Protein AF-C8PC60-F1 (afdb_monomer_lite)

InterPro domains:
  IPR044929 DNA/RNA non-specific endonuclease superfamily [G3DSA:3.40.570.10] (57-243)

Foldseek 3Di:
DVVQWDAFPDVPGRDIDGAAAADQVPCQVVVQQCCCVVQVDHDPDDFDDAQQWGFDPPARDDDPDPDQKDWDWDWDDDPPFIKTKTKMKHKFAQAADCVLCCPAQWPDDDPPDTDGRFDFDDDGADPFKAFAFRQAPLSLNRHHHPVSDDPSSCRCNDSGTPNGTDIATCLQRDDDPRGDHPVNLVVVVSVCNVVVVFRIKTWIKMFIDTPNHTQFIWIFIATVVGPSRTGTITRGRHDPPPD

pLDDT: mean 87.82, std 12.16, range [29.84, 98.56]

Structure (mmCIF, N/CA/C/O backbone):
data_AF-C8PC60-F1
#
_entry.id   AF-C8PC60-F1
#
loop_
_atom_site.group_PDB
_atom_site.id
_atom_site.type_symbol
_atom_site.label_atom_id
_atom_site.label_alt_id
_atom_site.label_comp_id
_atom_site.label_asym_id
_atom_site.label_entity_id
_atom_site.label_seq_id
_atom_site.pdbx_PDB_ins_code
_atom_site.Cartn_x
_atom_site.Cartn_y
_atom_site.Cartn_z
_atom_site.occupancy
_atom_site.B_iso_or_equiv
_atom_site.auth_seq_id
_atom_site.auth_comp_id
_atom_site.auth_asym_id
_atom_site.auth_atom_id
_atom_site.pdbx_PDB_model_num
ATOM 1 N N . MET A 1 1 ? 10.370 2.365 -22.766 1.00 50.91 1 MET A N 1
ATOM 2 C CA . MET A 1 1 ? 9.270 3.310 -23.057 1.00 50.91 1 MET A CA 1
ATOM 3 C C . MET A 1 1 ? 8.198 2.730 -23.972 1.00 50.91 1 MET A C 1
ATOM 5 O O . MET A 1 1 ? 7.084 2.596 -23.497 1.00 50.91 1 MET A O 1
ATOM 9 N N . GLU A 1 2 ? 8.449 2.362 -25.239 1.00 49.56 2 GLU A N 1
ATOM 10 C CA . GLU A 1 2 ? 7.357 1.819 -26.090 1.00 49.56 2 GLU A CA 1
ATOM 11 C C . GLU A 1 2 ? 6.858 0.433 -25.625 1.00 49.56 2 GLU A C 1
ATOM 13 O O . GLU A 1 2 ? 5.673 0.129 -25.727 1.00 49.56 2 GLU A O 1
ATOM 18 N N . LYS A 1 3 ? 7.740 -0.365 -25.002 1.00 58.97 3 LYS A N 1
ATOM 19 C CA . LYS A 1 3 ? 7.424 -1.681 -24.414 1.00 58.97 3 LYS A CA 1
ATOM 20 C C . LYS A 1 3 ? 6.564 -1.622 -23.143 1.00 58.97 3 LYS A C 1
ATOM 22 O O . LYS A 1 3 ? 5.962 -2.625 -22.776 1.00 58.97 3 LYS A O 1
ATOM 27 N N . ASP A 1 4 ? 6.446 -0.450 -22.520 1.00 68.50 4 ASP A N 1
ATOM 28 C CA . ASP A 1 4 ? 5.810 -0.291 -21.208 1.00 68.50 4 ASP A CA 1
ATOM 29 C C . ASP A 1 4 ? 4.377 0.231 -21.320 1.00 68.50 4 ASP A C 1
ATOM 31 O O . ASP A 1 4 ? 3.815 0.696 -20.339 1.00 68.50 4 ASP A O 1
ATOM 35 N N . LYS A 1 5 ? 3.755 0.199 -22.504 1.00 80.06 5 LYS A N 1
ATOM 36 C CA . LYS A 1 5 ? 2.372 0.660 -22.686 1.00 80.06 5 LYS A CA 1
ATOM 37 C C . LYS A 1 5 ? 1.375 -0.497 -22.630 1.00 80.06 5 LYS A C 1
ATOM 39 O O . LYS A 1 5 ? 1.575 -1.549 -23.233 1.00 80.06 5 LYS A O 1
ATOM 44 N N . ALA A 1 6 ? 0.261 -0.299 -21.929 1.00 78.56 6 ALA A N 1
ATOM 45 C CA . ALA A 1 6 ? -0.901 -1.187 -21.918 1.00 78.56 6 ALA A CA 1
ATOM 46 C C . ALA A 1 6 ? -2.146 -0.479 -22.441 1.00 78.56 6 ALA A C 1
ATOM 48 O O . ALA A 1 6 ? -2.339 0.713 -22.210 1.00 78.56 6 ALA A O 1
ATOM 49 N N . LYS A 1 7 ? -3.046 -1.252 -23.057 1.00 80.75 7 LYS A N 1
ATOM 50 C CA . LYS A 1 7 ? -4.399 -0.806 -23.404 1.00 80.75 7 LYS A CA 1
ATOM 51 C C . LYS A 1 7 ? -5.374 -1.216 -22.308 1.00 80.75 7 LYS A C 1
ATOM 53 O O . LYS A 1 7 ? -5.382 -2.366 -21.874 1.00 80.75 7 LYS A O 1
ATOM 58 N N . CYS A 1 8 ? -6.191 -0.272 -21.850 1.00 80.62 8 CYS A N 1
ATOM 59 C CA . CYS A 1 8 ? -7.197 -0.534 -20.825 1.00 80.62 8 CYS A CA 1
ATOM 60 C C . CYS A 1 8 ? -8.259 -1.531 -21.322 1.00 80.62 8 CYS A C 1
ATOM 62 O O . CYS A 1 8 ? -8.796 -1.371 -22.414 1.00 80.62 8 CYS A O 1
ATOM 64 N N . VAL A 1 9 ? -8.632 -2.515 -20.495 1.00 82.00 9 VAL A N 1
ATOM 65 C CA . VAL A 1 9 ? -9.700 -3.485 -20.836 1.00 82.00 9 VAL A CA 1
ATOM 66 C C . VAL A 1 9 ? -11.117 -2.973 -20.540 1.00 82.00 9 VAL A C 1
ATOM 68 O O . VAL A 1 9 ? -12.096 -3.695 -20.718 1.00 82.00 9 VAL A O 1
ATOM 71 N N . ALA A 1 10 ? -11.267 -1.746 -20.033 1.00 78.38 10 ALA A N 1
ATOM 72 C CA . ALA A 1 10 ? -12.583 -1.186 -19.748 1.00 78.38 10 ALA A CA 1
ATOM 73 C 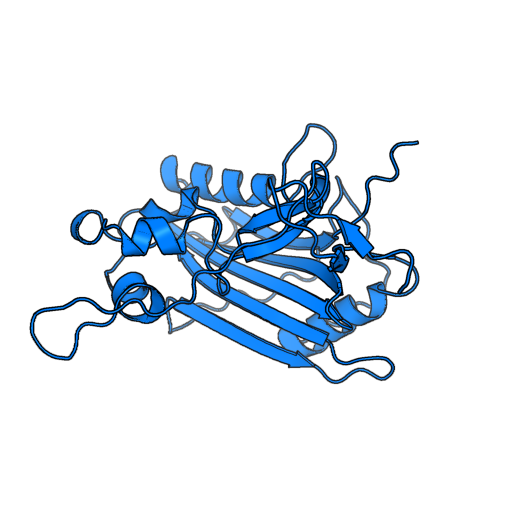C . ALA A 1 10 ? -13.344 -0.866 -21.044 1.00 78.38 10 ALA A C 1
ATOM 75 O O . ALA A 1 10 ? -12.795 -0.266 -21.969 1.00 78.38 10 ALA A O 1
ATOM 76 N N . LYS A 1 11 ? -14.638 -1.216 -21.080 1.00 71.38 11 LYS A N 1
ATOM 77 C CA . LYS A 1 11 ? -15.531 -0.935 -22.212 1.00 71.38 11 LYS A CA 1
ATOM 78 C C . LYS A 1 11 ? -15.455 0.557 -22.574 1.00 71.38 11 LYS A C 1
ATOM 80 O O . LYS A 1 11 ? -15.658 1.406 -21.711 1.00 71.38 11 LYS A O 1
ATOM 85 N N . ASN A 1 12 ? -15.153 0.854 -23.838 1.00 73.62 12 ASN A N 1
ATOM 86 C CA . ASN A 1 12 ? -14.998 2.201 -24.410 1.00 73.62 12 ASN A CA 1
ATOM 87 C C . ASN A 1 12 ? -13.778 3.024 -23.936 1.00 73.62 12 ASN A C 1
ATOM 89 O O . ASN A 1 12 ? -13.675 4.197 -24.290 1.00 73.62 12 ASN A O 1
ATOM 93 N N . CYS A 1 13 ? -12.826 2.447 -23.195 1.00 76.19 13 CYS A N 1
ATOM 94 C CA . CYS A 1 13 ? -11.578 3.131 -22.848 1.00 76.19 13 CYS A CA 1
ATOM 95 C C . CYS A 1 13 ? -10.498 2.834 -23.899 1.00 76.19 13 CYS A C 1
ATOM 97 O O . CYS A 1 13 ? -10.008 1.714 -23.987 1.00 76.19 13 CYS A O 1
ATOM 99 N N . LYS A 1 14 ? -10.120 3.842 -24.695 1.00 74.56 14 LYS A N 1
ATOM 100 C CA . LYS A 1 14 ? -9.062 3.728 -25.720 1.00 74.56 14 LYS A CA 1
ATOM 101 C C . LYS A 1 14 ? -7.690 4.223 -25.239 1.00 74.56 14 LYS A C 1
ATOM 103 O O . LYS A 1 14 ? -6.760 4.301 -26.032 1.00 74.56 14 LYS A O 1
ATOM 108 N N . THR A 1 15 ? -7.580 4.587 -23.964 1.00 79.62 15 THR A N 1
ATOM 109 C CA . THR A 1 15 ? -6.372 5.181 -23.387 1.00 79.62 15 THR A CA 1
ATOM 110 C C . THR A 1 15 ? -5.285 4.127 -23.192 1.00 79.62 15 THR A C 1
ATOM 112 O O . THR A 1 15 ? -5.534 3.059 -22.621 1.00 79.62 15 THR A O 1
ATOM 115 N N . GLU A 1 16 ? -4.078 4.456 -23.646 1.00 80.62 16 GLU A N 1
ATOM 116 C CA . GLU A 1 16 ? -2.858 3.741 -23.285 1.00 80.62 16 GLU A CA 1
ATOM 117 C C . GLU A 1 16 ? -2.309 4.285 -21.969 1.00 80.62 16 GLU A C 1
ATOM 119 O O . GLU A 1 16 ? -2.380 5.485 -21.707 1.00 80.62 16 GLU A O 1
ATOM 124 N N . PHE A 1 17 ? -1.762 3.407 -21.138 1.00 82.62 17 PHE A N 1
ATOM 125 C CA . PHE A 1 17 ? -1.150 3.785 -19.870 1.00 82.62 17 PHE A CA 1
ATOM 126 C C . PHE A 1 17 ? 0.177 3.063 -19.673 1.00 82.62 17 PHE A C 1
ATOM 128 O O . PHE A 1 17 ? 0.393 1.989 -20.240 1.00 82.62 17 PHE A O 1
ATOM 135 N N . ILE A 1 18 ? 1.056 3.658 -18.868 1.00 85.94 18 ILE A N 1
ATOM 136 C CA . ILE A 1 18 ? 2.346 3.062 -18.529 1.00 85.94 18 ILE A CA 1
ATOM 137 C C . ILE A 1 18 ? 2.106 1.914 -17.546 1.00 85.94 18 ILE A C 1
ATOM 139 O O . ILE A 1 18 ? 1.484 2.082 -16.494 1.00 85.94 18 ILE A O 1
ATOM 143 N N . LYS A 1 19 ? 2.560 0.725 -17.927 1.00 89.75 19 LYS A N 1
ATOM 144 C CA . LYS A 1 19 ? 2.506 -0.487 -17.127 1.00 89.75 19 LYS A CA 1
ATOM 145 C C . LYS A 1 19 ? 3.456 -0.359 -15.935 1.00 89.75 19 LYS A C 1
ATOM 147 O O . LYS A 1 19 ? 4.545 0.194 -16.086 1.00 89.75 19 LYS A O 1
ATOM 152 N N . PRO A 1 20 ? 3.076 -0.887 -14.764 1.00 92.50 20 PRO A N 1
ATOM 153 C CA . PRO A 1 20 ? 4.036 -1.109 -13.698 1.00 92.50 20 PRO A CA 1
ATOM 154 C C . PRO A 1 20 ? 5.039 -2.177 -14.157 1.00 92.50 20 PRO A C 1
ATOM 156 O O . PRO A 1 20 ? 4.632 -3.181 -14.744 1.00 92.50 20 PRO A O 1
ATOM 159 N N . SER A 1 21 ? 6.326 -1.963 -13.907 1.00 92.81 21 SER A N 1
ATOM 160 C CA . SER A 1 21 ? 7.360 -2.960 -14.184 1.00 92.81 21 SER A CA 1
ATOM 161 C C . SER A 1 21 ? 8.584 -2.739 -13.295 1.00 92.81 21 SER A C 1
ATOM 163 O O . SER A 1 21 ? 8.899 -1.603 -12.937 1.00 92.81 21 SER A O 1
ATOM 165 N N . TYR A 1 22 ? 9.289 -3.821 -12.975 1.00 91.81 22 TYR A N 1
ATOM 166 C CA . TYR A 1 22 ? 10.550 -3.822 -12.241 1.00 91.81 22 TYR A CA 1
ATOM 167 C C . TYR A 1 22 ? 11.607 -4.619 -13.006 1.00 91.81 22 TYR A C 1
ATOM 169 O O . TYR A 1 22 ? 11.366 -5.753 -13.425 1.00 91.81 22 TYR A O 1
ATOM 177 N N . HIS A 1 23 ? 12.788 -4.031 -13.176 1.00 88.00 23 HIS A N 1
ATOM 178 C CA . HIS A 1 23 ? 13.910 -4.625 -13.889 1.00 88.00 23 HIS A CA 1
ATOM 179 C C . HIS A 1 23 ? 15.151 -4.671 -12.986 1.00 88.00 23 HIS A C 1
ATOM 181 O O . HIS A 1 23 ? 15.878 -3.684 -12.891 1.00 88.00 23 HIS A O 1
ATOM 187 N N . ASN A 1 24 ? 15.438 -5.833 -12.377 1.00 78.50 24 ASN A N 1
ATOM 188 C CA . ASN A 1 24 ? 16.498 -6.023 -11.364 1.00 78.50 24 ASN A CA 1
ATOM 189 C C . ASN A 1 24 ? 17.848 -5.367 -11.693 1.00 78.50 24 ASN A C 1
ATOM 191 O O . ASN A 1 24 ? 18.514 -4.872 -10.796 1.00 78.50 24 ASN A O 1
ATOM 195 N N . LYS A 1 25 ? 18.284 -5.374 -12.960 1.00 75.50 25 LYS A N 1
ATOM 196 C CA . LYS A 1 25 ? 19.597 -4.821 -13.340 1.00 75.50 25 LYS A CA 1
ATOM 197 C C . LYS A 1 25 ? 19.679 -3.298 -13.228 1.00 75.50 25 LYS A C 1
ATOM 199 O O . LYS A 1 25 ? 20.759 -2.790 -12.964 1.00 75.50 25 LYS A O 1
ATOM 204 N N . ASN A 1 26 ? 18.563 -2.601 -13.436 1.00 80.50 26 ASN A N 1
ATOM 205 C CA . ASN A 1 26 ? 18.543 -1.143 -13.558 1.00 80.50 26 ASN A CA 1
ATOM 206 C C . ASN A 1 26 ? 17.802 -0.501 -12.383 1.00 80.50 26 ASN A C 1
ATOM 208 O O . ASN A 1 26 ? 18.224 0.521 -11.859 1.00 80.50 26 ASN A O 1
ATOM 212 N N . ASP A 1 27 ? 16.712 -1.122 -11.930 1.00 90.88 27 ASP A N 1
ATOM 213 C CA . ASP A 1 27 ? 15.819 -0.495 -10.958 1.00 90.88 27 ASP A CA 1
ATOM 214 C C . ASP A 1 27 ? 16.258 -0.696 -9.502 1.00 90.88 27 ASP A C 1
ATOM 216 O O . ASP A 1 27 ? 15.730 -0.062 -8.590 1.00 90.88 27 ASP A O 1
ATOM 220 N N . TYR A 1 28 ? 17.221 -1.587 -9.268 1.00 89.38 28 TYR A N 1
ATOM 221 C CA . TYR A 1 28 ? 17.691 -1.937 -7.933 1.00 89.38 28 TYR A CA 1
ATOM 222 C C . TYR A 1 28 ? 18.335 -0.757 -7.192 1.00 89.38 28 TYR A C 1
ATOM 224 O O . TYR A 1 28 ? 18.112 -0.585 -5.993 1.00 89.38 28 TYR A O 1
ATOM 232 N N . GLU A 1 29 ? 19.049 0.114 -7.905 1.00 91.12 29 GLU A N 1
ATOM 233 C CA . GLU A 1 29 ? 19.694 1.288 -7.308 1.00 91.12 29 GLU A CA 1
ATOM 234 C C . GLU A 1 29 ? 18.679 2.331 -6.814 1.00 91.12 29 GLU A C 1
ATOM 236 O O . GLU A 1 29 ? 18.901 2.954 -5.775 1.00 91.12 29 GLU A O 1
ATOM 241 N N . TYR A 1 30 ? 17.508 2.452 -7.453 1.00 94.25 30 TYR A N 1
ATOM 242 C CA . TYR A 1 30 ? 16.431 3.303 -6.933 1.00 94.25 30 TYR A CA 1
ATOM 243 C C . TYR A 1 30 ? 15.907 2.804 -5.583 1.00 94.25 30 TYR A C 1
ATOM 245 O O . TYR A 1 30 ? 15.584 3.610 -4.711 1.00 94.25 30 TYR A O 1
ATOM 253 N N . ILE A 1 31 ? 15.852 1.483 -5.381 1.00 93.44 31 ILE A N 1
ATOM 254 C CA . ILE A 1 31 ? 15.425 0.898 -4.104 1.00 93.44 31 ILE A CA 1
ATOM 255 C C . ILE A 1 31 ? 16.449 1.203 -3.015 1.00 93.44 31 ILE A C 1
ATOM 257 O O . ILE A 1 31 ? 16.074 1.707 -1.958 1.00 93.44 31 ILE A O 1
ATOM 261 N N . LYS A 1 32 ? 17.742 0.980 -3.282 1.00 92.38 32 LYS A N 1
ATOM 262 C CA . LYS A 1 32 ? 18.811 1.337 -2.337 1.00 92.38 32 LYS A CA 1
ATOM 263 C C . LYS A 1 32 ? 18.771 2.811 -1.965 1.00 92.38 32 LYS A C 1
ATOM 265 O O . LYS A 1 32 ? 18.833 3.154 -0.789 1.00 92.38 32 LYS A O 1
ATOM 270 N N . GLN A 1 33 ? 18.633 3.676 -2.965 1.00 93.94 33 GLN A N 1
ATOM 271 C CA . GLN A 1 33 ? 18.595 5.111 -2.750 1.00 93.94 33 GLN A CA 1
ATOM 272 C C . GLN A 1 33 ? 17.379 5.528 -1.920 1.00 93.94 33 GLN A C 1
ATOM 274 O O . GLN A 1 33 ? 17.511 6.336 -1.001 1.00 93.94 33 GLN A O 1
ATOM 279 N N . PHE A 1 34 ? 16.203 4.962 -2.205 1.00 95.25 34 PHE A N 1
ATOM 280 C CA . PHE A 1 34 ? 15.014 5.190 -1.392 1.00 95.25 34 PHE A CA 1
ATOM 281 C C . PHE A 1 34 ? 15.247 4.772 0.062 1.00 95.25 34 PHE A C 1
ATOM 283 O O . PHE A 1 34 ? 14.961 5.555 0.965 1.00 95.25 34 PHE A O 1
ATOM 290 N N . LEU A 1 35 ? 15.797 3.579 0.296 1.00 94.38 35 LEU A N 1
ATOM 291 C CA . LEU A 1 35 ? 16.023 3.057 1.644 1.00 94.38 35 LEU A CA 1
ATOM 292 C C . LEU A 1 35 ? 17.060 3.874 2.424 1.00 94.38 35 LEU A C 1
ATOM 294 O O . LEU A 1 35 ? 16.829 4.200 3.589 1.00 94.38 35 LEU A O 1
ATOM 298 N N . SER A 1 36 ? 18.135 4.299 1.762 1.00 93.00 36 SER A N 1
ATOM 299 C CA . SER A 1 36 ? 19.146 5.186 2.340 1.00 93.00 36 SER A CA 1
ATOM 300 C C . SER A 1 36 ? 18.545 6.537 2.733 1.00 93.00 36 SER A C 1
ATOM 302 O O . SER A 1 36 ? 18.648 6.953 3.882 1.00 93.00 36 SER A O 1
ATOM 304 N N . VAL A 1 37 ? 17.820 7.195 1.826 1.00 93.62 37 VAL A N 1
ATOM 305 C CA . VAL A 1 37 ? 17.247 8.525 2.091 1.00 93.62 37 VAL A CA 1
ATOM 306 C C . VAL A 1 37 ? 16.107 8.472 3.111 1.00 93.62 37 VAL A C 1
ATOM 308 O O . VAL A 1 37 ? 15.988 9.359 3.955 1.00 93.62 37 VAL A O 1
ATOM 311 N N . LYS A 1 38 ? 15.232 7.462 3.033 1.00 92.62 38 LYS A N 1
ATOM 312 C CA . LYS A 1 38 ? 14.005 7.398 3.841 1.00 92.62 38 LYS A CA 1
ATOM 313 C C . LYS A 1 38 ? 14.220 6.791 5.226 1.00 92.62 38 LYS A C 1
ATOM 315 O O . LYS A 1 38 ? 13.496 7.178 6.151 1.00 92.62 38 LYS A O 1
ATOM 320 N N . PHE A 1 39 ? 15.142 5.837 5.342 1.00 91.31 39 PHE A N 1
ATOM 321 C CA . PHE A 1 39 ? 15.369 5.046 6.553 1.00 91.31 39 PHE A CA 1
ATOM 322 C C . PHE A 1 39 ? 16.821 5.078 7.045 1.00 91.31 39 PHE A C 1
ATOM 324 O O . PHE A 1 39 ? 17.098 4.513 8.097 1.00 91.31 39 PHE A O 1
ATOM 331 N N . GLY A 1 40 ? 17.748 5.720 6.327 1.00 91.56 40 GLY A N 1
ATOM 332 C CA . GLY A 1 40 ? 19.169 5.707 6.690 1.00 91.56 40 GLY A CA 1
ATOM 333 C C . GLY A 1 40 ? 19.836 4.345 6.481 1.00 91.56 40 GLY A C 1
ATOM 334 O O . GLY A 1 40 ? 20.847 4.065 7.114 1.00 91.56 40 GLY A O 1
ATOM 335 N N . ILE A 1 41 ? 19.258 3.480 5.639 1.00 90.00 41 ILE A N 1
ATOM 336 C CA . ILE A 1 41 ? 19.732 2.107 5.434 1.00 90.00 41 ILE A CA 1
ATOM 337 C C . ILE A 1 41 ? 20.592 2.023 4.178 1.00 90.00 41 ILE A C 1
ATOM 339 O O . ILE A 1 41 ? 20.121 2.254 3.064 1.00 90.00 41 ILE A O 1
ATOM 343 N N . GLU A 1 42 ? 21.848 1.627 4.357 1.00 88.69 42 GLU A N 1
ATOM 344 C CA . GLU A 1 42 ? 22.778 1.357 3.264 1.00 88.69 42 GLU A CA 1
ATOM 345 C C . GLU A 1 42 ? 22.823 -0.142 2.959 1.00 88.69 42 GLU A C 1
ATOM 347 O O . GLU A 1 42 ? 23.256 -0.954 3.778 1.00 88.69 42 GLU A O 1
ATOM 352 N N . ILE A 1 43 ? 22.383 -0.524 1.758 1.00 84.56 43 ILE A N 1
ATOM 353 C CA . ILE A 1 43 ? 22.440 -1.919 1.318 1.00 84.56 43 ILE A CA 1
ATOM 354 C C . ILE A 1 43 ? 23.705 -2.142 0.489 1.00 84.56 43 ILE A C 1
ATOM 356 O O . ILE A 1 43 ? 23.762 -1.815 -0.698 1.00 84.56 43 ILE A O 1
ATOM 360 N N . ASN A 1 44 ? 24.694 -2.776 1.115 1.00 75.75 44 ASN A N 1
ATOM 361 C CA . ASN A 1 44 ? 25.983 -3.081 0.486 1.00 75.75 44 ASN A CA 1
ATOM 362 C C . ASN A 1 44 ? 25.952 -4.338 -0.399 1.00 75.75 44 ASN A C 1
ATOM 364 O O . ASN A 1 44 ? 26.758 -4.474 -1.315 1.00 75.75 44 ASN A O 1
ATOM 368 N N . ASN A 1 45 ? 25.004 -5.247 -0.155 1.00 76.88 45 ASN A N 1
ATOM 369 C CA . ASN A 1 45 ? 24.839 -6.490 -0.910 1.00 76.88 45 ASN A CA 1
ATOM 370 C C . ASN A 1 45 ? 23.578 -6.459 -1.785 1.00 76.88 45 ASN A C 1
ATOM 372 O O . ASN A 1 45 ? 22.731 -5.579 -1.668 1.00 76.88 45 ASN A O 1
ATOM 376 N N . ASN A 1 46 ? 23.422 -7.434 -2.680 1.00 77.81 46 ASN A N 1
ATOM 377 C CA . ASN A 1 46 ? 22.168 -7.585 -3.417 1.00 77.81 46 ASN A CA 1
ATOM 378 C C . ASN A 1 46 ? 21.085 -8.185 -2.506 1.00 77.81 46 ASN A C 1
ATOM 380 O O . ASN A 1 46 ? 21.321 -9.219 -1.876 1.00 77.81 46 ASN A O 1
ATOM 384 N N . LEU A 1 47 ? 19.902 -7.561 -2.460 1.00 83.75 47 LEU A N 1
ATOM 385 C CA . LEU A 1 47 ? 18.722 -8.117 -1.805 1.00 83.75 47 LEU A CA 1
ATOM 386 C C . LEU A 1 47 ? 18.402 -9.470 -2.445 1.00 83.75 47 LEU A C 1
ATOM 388 O O . LEU A 1 47 ? 18.377 -9.611 -3.671 1.00 83.75 47 LEU A O 1
ATOM 392 N N . LYS A 1 48 ? 18.152 -10.479 -1.611 1.00 88.75 48 LYS A N 1
ATOM 393 C CA . LYS A 1 48 ? 17.799 -11.822 -2.078 1.00 88.75 48 LYS A CA 1
ATOM 394 C C . LYS A 1 48 ? 16.288 -11.930 -2.194 1.00 88.75 48 LYS A C 1
ATOM 396 O O . LYS A 1 48 ? 15.588 -11.739 -1.206 1.00 88.75 48 LYS A O 1
ATOM 401 N N . GLN A 1 49 ? 15.798 -12.250 -3.389 1.00 90.56 49 GLN A N 1
ATOM 402 C CA . GLN A 1 49 ? 14.371 -12.466 -3.596 1.00 90.56 49 GLN A CA 1
ATOM 403 C C . GLN A 1 49 ? 13.933 -13.774 -2.930 1.00 90.56 49 GLN A C 1
ATOM 405 O O . GLN A 1 49 ? 14.619 -14.791 -3.040 1.00 90.56 49 GLN A O 1
ATOM 410 N N . GLN A 1 50 ? 12.780 -13.748 -2.273 1.00 92.06 50 GLN A N 1
ATOM 411 C CA . GLN A 1 50 ? 12.117 -14.897 -1.669 1.00 92.06 50 GLN A CA 1
ATOM 412 C C . GLN A 1 50 ? 10.626 -14.793 -1.971 1.00 92.06 50 GLN A C 1
ATOM 414 O O . GLN A 1 50 ? 10.039 -13.736 -1.772 1.00 92.06 50 GLN A O 1
ATOM 419 N N . PHE A 1 51 ? 10.028 -15.863 -2.501 1.00 92.00 51 PHE A N 1
ATOM 420 C CA . PHE A 1 51 ? 8.590 -15.921 -2.808 1.00 92.00 51 PHE A CA 1
ATOM 421 C C . PHE A 1 51 ? 8.060 -14.671 -3.543 1.00 92.00 51 PHE A C 1
ATOM 423 O O . PHE A 1 51 ? 6.970 -14.187 -3.269 1.00 92.00 51 PHE A O 1
ATOM 430 N N . GLY A 1 52 ? 8.846 -14.109 -4.466 1.00 91.19 52 GLY A N 1
ATOM 431 C CA . GLY A 1 52 ? 8.460 -12.939 -5.261 1.00 91.19 52 GLY A CA 1
ATOM 432 C C . GLY A 1 52 ? 8.748 -11.563 -4.647 1.00 91.19 52 GLY A C 1
ATOM 433 O O . GLY A 1 52 ? 8.751 -10.594 -5.402 1.00 91.19 52 GLY A O 1
ATOM 434 N N . TYR A 1 53 ? 9.087 -11.454 -3.361 1.00 95.00 53 TYR A N 1
ATOM 435 C CA . TYR A 1 53 ? 9.455 -10.193 -2.700 1.00 95.00 53 TYR A CA 1
ATOM 436 C C . TYR A 1 53 ? 10.912 -10.201 -2.214 1.00 95.00 53 TYR A C 1
ATOM 438 O O . TYR A 1 53 ? 11.606 -11.212 -2.282 1.00 95.00 53 TYR A O 1
ATOM 446 N N . TYR A 1 54 ? 11.401 -9.060 -1.738 1.00 95.06 54 TYR A N 1
ATOM 447 C CA . TYR A 1 54 ? 12.736 -8.895 -1.169 1.00 95.06 54 TYR A CA 1
ATOM 448 C C . TYR A 1 54 ? 12.620 -8.490 0.303 1.00 95.06 54 TYR A C 1
ATOM 450 O O . TYR A 1 54 ? 12.192 -7.366 0.568 1.00 95.06 54 TYR A O 1
ATOM 458 N N . PRO A 1 55 ? 12.989 -9.352 1.265 1.00 95.12 55 PRO A N 1
ATOM 459 C CA . PRO A 1 55 ? 13.193 -8.925 2.646 1.00 95.12 55 PRO A CA 1
ATOM 460 C C . PRO A 1 55 ? 14.272 -7.839 2.714 1.00 95.12 55 PRO A C 1
ATOM 462 O O . PRO A 1 55 ? 15.280 -7.935 2.010 1.00 95.12 55 PRO A O 1
ATOM 465 N N . ILE A 1 56 ? 14.061 -6.817 3.538 1.00 93.38 56 ILE A N 1
ATOM 466 C CA . ILE A 1 56 ? 14.991 -5.705 3.743 1.00 93.38 56 ILE A CA 1
ATOM 467 C C . ILE A 1 56 ? 15.609 -5.843 5.129 1.00 93.38 56 ILE A C 1
ATOM 469 O O . ILE A 1 56 ? 14.896 -5.921 6.123 1.00 93.38 56 ILE A O 1
ATOM 473 N N . GLU A 1 57 ? 16.939 -5.822 5.175 1.00 88.12 57 GLU A N 1
ATOM 474 C CA . GLU A 1 57 ? 17.718 -5.869 6.409 1.00 88.12 57 GLU A CA 1
ATOM 475 C C . GLU A 1 57 ? 18.756 -4.730 6.427 1.00 88.12 57 GLU A C 1
ATOM 477 O O . GLU A 1 57 ? 19.350 -4.445 5.379 1.00 88.12 57 GLU A O 1
ATOM 482 N N . PRO A 1 58 ? 19.019 -4.101 7.589 1.00 86.44 58 PRO A N 1
ATOM 483 C CA . PRO A 1 58 ? 18.350 -4.340 8.869 1.00 86.44 58 PRO A CA 1
ATOM 484 C C . PRO A 1 58 ? 16.893 -3.851 8.866 1.00 86.44 58 PRO A C 1
ATOM 486 O O . PRO A 1 58 ? 16.532 -2.947 8.107 1.00 86.44 58 PRO A O 1
ATOM 489 N N . MET A 1 59 ? 16.071 -4.421 9.748 1.00 84.88 59 MET A N 1
ATOM 490 C CA . MET A 1 59 ? 14.754 -3.868 10.072 1.00 84.88 59 MET A CA 1
ATOM 491 C C . MET A 1 59 ? 14.862 -2.375 10.407 1.00 84.88 59 MET A C 1
ATOM 493 O O . MET A 1 59 ? 15.735 -1.955 11.171 1.00 84.88 59 MET A O 1
ATOM 497 N N . ALA A 1 60 ? 13.961 -1.565 9.845 1.00 78.06 60 ALA A N 1
ATOM 498 C CA . ALA A 1 60 ? 13.866 -0.163 10.229 1.00 78.06 60 ALA A CA 1
ATOM 499 C C . ALA A 1 60 ? 13.540 -0.074 11.733 1.00 78.06 60 ALA A C 1
ATOM 501 O O . ALA A 1 60 ? 12.664 -0.815 12.194 1.00 78.06 60 ALA A O 1
ATOM 502 N N . PRO A 1 61 ? 14.203 0.815 12.497 1.00 69.94 61 PRO A N 1
ATOM 503 C CA . PRO A 1 61 ? 13.911 0.975 13.913 1.00 69.94 61 PRO A CA 1
ATOM 504 C C . PRO A 1 61 ? 12.424 1.251 14.130 1.00 69.94 61 PRO A C 1
ATOM 506 O O . PRO A 1 61 ? 11.817 2.052 13.411 1.00 69.94 61 PRO A O 1
ATOM 509 N N . PHE A 1 62 ? 11.839 0.593 15.132 1.00 64.94 62 PHE A N 1
ATOM 510 C CA . PHE A 1 62 ? 10.474 0.883 15.535 1.00 64.94 62 PHE A CA 1
ATOM 511 C C . PHE A 1 62 ? 10.389 2.341 15.994 1.00 64.94 62 PHE A C 1
ATOM 513 O O . PHE A 1 62 ? 11.072 2.770 16.925 1.00 64.94 62 PHE A O 1
ATOM 520 N N . HIS A 1 63 ? 9.547 3.113 15.317 1.00 63.22 63 HIS A N 1
ATOM 521 C CA . HIS A 1 63 ? 9.217 4.467 15.718 1.00 63.22 63 HIS A CA 1
ATOM 522 C C . HIS A 1 63 ? 7.716 4.529 15.949 1.00 63.22 63 HIS A C 1
ATOM 524 O O . HIS A 1 63 ? 6.935 4.526 14.995 1.00 63.22 63 HIS A O 1
ATOM 530 N N . GLU A 1 64 ? 7.313 4.622 17.214 1.00 55.62 64 GLU A N 1
ATOM 531 C CA . GLU A 1 64 ? 5.955 5.024 17.552 1.00 55.62 64 GLU A CA 1
ATOM 532 C C . GLU A 1 64 ? 5.759 6.459 17.034 1.00 55.62 64 GLU A C 1
ATOM 534 O O . GLU A 1 64 ? 6.250 7.441 17.600 1.00 55.62 64 GLU A O 1
ATOM 539 N N . ASN A 1 65 ? 5.124 6.594 15.868 1.00 58.50 65 ASN A N 1
ATOM 540 C CA . ASN A 1 65 ? 4.812 7.907 15.321 1.00 58.50 65 ASN A CA 1
ATOM 541 C C . ASN A 1 65 ? 3.788 8.575 16.246 1.00 58.50 65 ASN A C 1
ATOM 543 O O . ASN A 1 65 ? 2.729 8.013 16.510 1.00 58.50 65 ASN A O 1
ATOM 547 N N . LYS A 1 66 ? 4.068 9.811 16.680 1.00 57.88 66 LYS A N 1
ATOM 548 C CA . LYS A 1 66 ? 3.106 10.621 17.453 1.00 57.88 66 LYS A CA 1
ATOM 549 C C . LYS A 1 66 ? 1.815 10.909 16.676 1.00 57.88 66 LYS A C 1
ATOM 551 O O . LYS A 1 66 ? 0.781 11.173 17.280 1.00 57.88 66 LYS A O 1
ATOM 556 N N . GLU A 1 67 ? 1.883 10.883 15.346 1.00 63.22 67 GLU A N 1
ATOM 557 C CA . GLU A 1 67 ? 0.725 10.995 14.461 1.00 63.22 67 GLU A CA 1
ATOM 558 C C . GLU A 1 67 ? 0.274 9.595 14.025 1.00 63.22 67 GLU A C 1
ATOM 560 O O . GLU A 1 67 ? 1.028 8.871 13.375 1.00 63.22 67 GLU A O 1
ATOM 565 N N . GLU A 1 68 ? -0.971 9.223 14.353 1.00 72.56 68 GLU A N 1
ATOM 566 C CA . GLU A 1 68 ? -1.536 7.906 14.010 1.00 72.56 68 GLU A CA 1
ATOM 567 C C . GLU A 1 68 ? -1.647 7.676 12.489 1.00 72.56 68 GLU A C 1
ATOM 569 O O . GLU A 1 68 ? -1.706 6.528 12.047 1.00 72.56 68 GLU A O 1
ATOM 574 N N . PHE A 1 69 ? -1.692 8.749 11.684 1.00 83.94 69 PHE A N 1
ATOM 575 C CA . PHE A 1 69 ? -1.967 8.680 10.247 1.00 83.94 69 PHE A CA 1
ATOM 576 C C . PHE A 1 69 ? -1.243 9.773 9.457 1.00 83.94 69 PHE A C 1
ATOM 578 O O . PHE A 1 69 ? -1.479 10.960 9.677 1.00 83.94 69 PHE A O 1
ATOM 585 N N . ILE A 1 70 ? -0.442 9.377 8.469 1.00 89.25 70 ILE A N 1
ATOM 586 C CA . ILE A 1 70 ? 0.294 10.291 7.590 1.00 89.25 70 ILE A CA 1
ATOM 587 C C . ILE A 1 70 ? 0.125 9.838 6.140 1.00 89.25 70 ILE A C 1
ATOM 589 O O . ILE A 1 70 ? 0.394 8.684 5.801 1.00 89.25 70 ILE A O 1
ATOM 593 N N . ARG A 1 71 ? -0.273 10.766 5.262 1.00 92.31 71 ARG A N 1
ATOM 594 C CA . ARG A 1 71 ? -0.157 10.578 3.812 1.00 92.31 71 ARG A CA 1
ATOM 595 C C . ARG A 1 71 ? 1.240 11.002 3.377 1.00 92.31 71 ARG A C 1
ATOM 597 O O . ARG A 1 71 ? 1.658 12.120 3.666 1.00 92.31 71 ARG A O 1
ATOM 604 N N . VAL A 1 72 ? 1.948 10.122 2.680 1.00 93.81 72 VAL A N 1
ATOM 605 C CA . VAL A 1 72 ? 3.321 10.368 2.230 1.00 93.81 72 VAL A CA 1
ATOM 606 C C . VAL A 1 72 ? 3.307 10.736 0.757 1.00 93.81 72 VAL A C 1
ATOM 608 O O . VAL A 1 72 ? 2.808 9.975 -0.067 1.00 93.81 72 VAL A O 1
ATOM 611 N N . GLU A 1 73 ? 3.897 11.878 0.425 1.00 95.81 73 GLU A N 1
ATOM 612 C CA . GLU A 1 73 ? 4.230 12.282 -0.939 1.00 95.81 73 GLU A CA 1
ATOM 613 C C . GLU A 1 73 ? 5.625 12.907 -0.904 1.00 95.81 73 GLU A C 1
ATOM 615 O O . GLU A 1 73 ? 5.850 13.883 -0.190 1.00 95.81 73 GLU A O 1
ATOM 620 N N . MET A 1 74 ? 6.582 12.334 -1.632 1.00 95.56 74 MET A N 1
ATOM 621 C CA . MET A 1 74 ? 7.941 12.875 -1.699 1.00 95.56 74 MET A CA 1
ATOM 622 C C . MET A 1 74 ? 8.601 12.575 -3.042 1.00 95.56 74 MET A C 1
ATOM 624 O O . MET A 1 74 ? 8.182 11.688 -3.785 1.00 95.56 74 MET A O 1
ATOM 628 N N . THR A 1 75 ? 9.643 13.339 -3.357 1.00 97.25 75 THR A N 1
ATOM 629 C CA . THR A 1 75 ? 10.493 13.114 -4.527 1.00 97.25 75 THR A CA 1
ATOM 630 C C . THR A 1 75 ? 11.941 13.026 -4.073 1.00 97.25 75 THR A C 1
ATOM 632 O O . THR A 1 75 ? 12.413 13.911 -3.364 1.00 97.25 75 THR A O 1
ATOM 635 N N . ILE A 1 76 ? 12.635 11.965 -4.475 1.00 95.75 76 ILE A N 1
ATOM 636 C CA . ILE A 1 76 ? 14.057 11.754 -4.193 1.00 95.75 76 ILE A CA 1
ATOM 637 C C . ILE A 1 76 ? 14.827 12.008 -5.484 1.00 95.75 76 ILE A C 1
ATOM 639 O O . ILE A 1 76 ? 14.532 11.406 -6.518 1.00 95.75 76 ILE A O 1
ATOM 643 N N . ALA A 1 77 ? 15.794 12.922 -5.436 1.00 93.06 77 ALA A N 1
ATOM 644 C CA . ALA A 1 77 ? 16.681 13.177 -6.564 1.00 93.06 77 ALA A CA 1
ATOM 645 C C . ALA A 1 77 ? 17.542 11.939 -6.837 1.00 93.06 77 ALA A C 1
ATOM 647 O O . ALA A 1 77 ? 18.074 11.366 -5.898 1.00 93.06 77 ALA A O 1
ATOM 648 N N . SER A 1 78 ? 17.705 11.548 -8.099 1.00 88.69 78 SER A N 1
ATOM 649 C CA . SER A 1 78 ? 18.599 10.467 -8.529 1.00 88.69 78 SER A CA 1
ATOM 650 C C . SER A 1 78 ? 19.380 10.916 -9.759 1.00 88.69 78 SER A C 1
ATOM 652 O O . SER A 1 78 ? 18.929 11.815 -10.470 1.00 88.69 78 SER A O 1
ATOM 654 N N . ASN A 1 79 ? 20.526 10.288 -10.016 1.00 79.19 79 ASN A N 1
ATOM 655 C CA . ASN A 1 79 ? 21.413 10.652 -11.124 1.00 79.19 79 ASN A CA 1
ATOM 656 C C . ASN A 1 79 ? 20.776 10.402 -12.498 1.00 79.19 79 ASN A C 1
ATOM 658 O O . ASN A 1 79 ? 21.091 11.101 -13.456 1.00 79.19 79 ASN A O 1
ATOM 662 N N . GLU A 1 80 ? 19.882 9.419 -12.595 1.00 85.94 80 GLU A N 1
ATOM 663 C CA . GLU A 1 80 ? 19.184 9.088 -13.836 1.00 85.94 80 GLU A CA 1
ATOM 664 C C . GLU A 1 80 ? 17.824 9.792 -13.931 1.00 85.94 80 GLU A C 1
ATOM 666 O O . GLU A 1 80 ? 17.579 10.588 -14.838 1.00 85.94 80 GLU A O 1
ATOM 671 N N . ALA A 1 81 ? 16.918 9.498 -12.994 1.00 91.94 81 ALA A N 1
ATOM 672 C CA . ALA A 1 81 ? 15.586 10.083 -12.946 1.00 91.94 81 ALA A CA 1
ATOM 673 C C . ALA A 1 81 ? 15.044 10.123 -11.509 1.00 91.94 81 ALA A C 1
ATOM 675 O O . ALA A 1 81 ? 15.255 9.185 -10.744 1.00 91.94 81 ALA A O 1
ATOM 676 N N . PRO A 1 82 ? 14.307 11.176 -11.118 1.00 95.25 82 PRO A N 1
ATOM 677 C CA . PRO A 1 82 ? 13.813 11.302 -9.754 1.00 95.25 82 PRO A CA 1
ATOM 678 C C . PRO A 1 82 ? 12.826 10.184 -9.397 1.00 95.25 82 PRO A C 1
ATOM 680 O O . PRO A 1 82 ? 11.931 9.848 -10.181 1.00 95.25 82 PRO A O 1
ATOM 683 N N . ILE A 1 83 ? 12.949 9.669 -8.174 1.00 97.06 83 ILE A N 1
ATOM 684 C CA . ILE A 1 83 ? 12.022 8.692 -7.604 1.00 97.06 83 ILE A CA 1
ATOM 685 C C . ILE A 1 83 ? 10.847 9.462 -7.017 1.00 97.06 83 ILE A C 1
ATOM 687 O O . ILE A 1 83 ? 11.006 10.233 -6.069 1.00 97.06 83 ILE A O 1
ATOM 691 N N . LYS A 1 84 ? 9.654 9.249 -7.563 1.00 97.69 84 LYS A N 1
ATOM 692 C CA . LYS A 1 84 ? 8.402 9.723 -6.976 1.00 97.69 84 LYS A CA 1
ATOM 693 C C . LYS A 1 84 ? 7.892 8.670 -6.007 1.00 97.69 84 LYS A C 1
ATOM 695 O O . LYS A 1 84 ? 7.777 7.501 -6.370 1.00 97.69 84 LYS A O 1
ATOM 700 N N . VAL A 1 85 ? 7.554 9.099 -4.801 1.00 97.69 85 VAL A N 1
ATOM 701 C CA . VAL A 1 85 ? 7.024 8.233 -3.754 1.00 97.69 85 VAL A CA 1
ATOM 702 C C . VAL A 1 85 ? 5.652 8.733 -3.349 1.00 97.69 85 VAL A C 1
ATOM 704 O O . VAL A 1 85 ? 5.483 9.918 -3.051 1.00 97.69 85 VAL A O 1
ATOM 707 N N . LYS A 1 86 ? 4.685 7.820 -3.293 1.00 96.88 86 LYS A N 1
ATOM 708 C CA . LYS A 1 86 ? 3.398 8.058 -2.636 1.00 96.88 86 LYS A CA 1
ATOM 709 C C . LYS A 1 86 ? 3.079 6.920 -1.682 1.00 96.88 86 LYS A C 1
ATOM 711 O O . LYS A 1 86 ? 3.421 5.777 -1.962 1.00 96.88 86 LYS A O 1
ATOM 716 N N . GLY A 1 87 ? 2.419 7.199 -0.572 1.00 97.25 87 GLY A N 1
ATOM 717 C CA . GLY A 1 87 ? 2.270 6.186 0.457 1.00 97.25 87 GLY A CA 1
ATOM 718 C C . GLY A 1 87 ? 1.400 6.592 1.625 1.00 97.25 87 GLY A C 1
ATOM 719 O O . GLY A 1 87 ? 0.829 7.684 1.661 1.00 97.25 87 GLY A O 1
ATOM 720 N N . TRP A 1 88 ? 1.339 5.691 2.593 1.00 96.94 88 TRP A N 1
ATOM 721 C CA . TRP A 1 88 ? 0.587 5.857 3.824 1.00 96.94 88 TRP A CA 1
ATOM 722 C C . TRP A 1 88 ? 1.390 5.310 4.993 1.00 96.94 88 TRP A C 1
ATOM 724 O O . TRP A 1 88 ? 2.038 4.277 4.864 1.00 96.94 88 TRP A O 1
ATOM 734 N N . LYS A 1 89 ? 1.303 5.991 6.131 1.00 95.00 89 LYS A N 1
ATOM 735 C CA . LYS A 1 89 ? 1.668 5.468 7.448 1.00 95.00 89 LYS A CA 1
ATOM 736 C C . LYS A 1 89 ? 0.393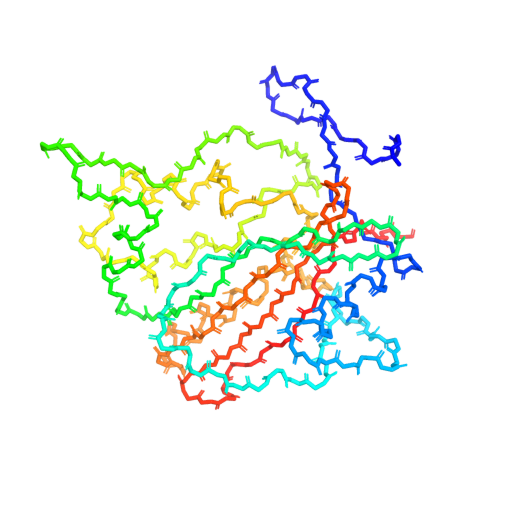 5.486 8.274 1.00 95.00 89 LYS A C 1
ATOM 738 O O . LYS A 1 89 ? -0.212 6.551 8.399 1.00 95.00 89 LYS A O 1
ATOM 743 N N . VAL A 1 90 ? -0.057 4.341 8.769 1.00 94.75 90 VAL A N 1
ATOM 744 C CA . VAL A 1 90 ? -1.317 4.232 9.511 1.00 94.75 90 VAL A CA 1
ATOM 745 C C . VAL A 1 90 ? -1.181 3.311 10.715 1.00 94.75 90 VAL A C 1
ATOM 747 O O . VAL A 1 90 ? -0.447 2.326 10.676 1.00 94.75 90 VAL A O 1
ATOM 750 N N . CYS A 1 91 ? -1.929 3.614 11.770 1.00 94.44 91 CYS A N 1
ATOM 751 C CA . CYS A 1 91 ? -2.144 2.720 12.900 1.00 94.44 91 CYS A CA 1
ATOM 752 C C . CYS A 1 91 ? -3.491 1.997 12.741 1.00 94.44 91 CYS A C 1
ATOM 754 O O . CYS A 1 91 ? -4.551 2.624 12.776 1.00 94.44 91 CYS A O 1
ATOM 756 N N . LEU A 1 92 ? -3.446 0.680 12.542 1.00 95.50 92 LEU A N 1
ATOM 757 C CA . LEU A 1 92 ? -4.604 -0.202 12.417 1.00 95.50 92 LEU A CA 1
ATOM 758 C C . LEU A 1 92 ? -4.953 -0.785 13.787 1.00 95.50 92 LEU A C 1
ATOM 760 O O . LEU A 1 92 ? -4.089 -1.351 14.458 1.00 95.50 92 LEU A O 1
ATOM 764 N N . LYS A 1 93 ? -6.219 -0.673 14.196 1.00 94.38 93 LYS A N 1
ATOM 765 C CA . LYS A 1 93 ? -6.719 -1.195 15.478 1.00 94.38 93 LYS A CA 1
ATOM 766 C C . LYS A 1 93 ? -8.194 -1.574 15.380 1.00 94.38 93 LYS A C 1
ATOM 768 O O . LYS A 1 93 ? -8.927 -0.963 14.612 1.00 94.38 93 LYS A O 1
ATOM 773 N N . LYS A 1 94 ? -8.644 -2.550 16.178 1.00 93.31 94 LYS A N 1
ATOM 774 C CA . LYS A 1 94 ? -10.051 -3.018 16.199 1.00 93.31 94 LYS A CA 1
ATOM 775 C C . LYS A 1 94 ? -11.066 -1.917 16.525 1.00 93.31 94 LYS A C 1
ATOM 777 O O . LYS A 1 94 ? -12.204 -1.977 16.070 1.00 93.31 94 LYS A O 1
ATOM 782 N N . GLU A 1 95 ? -10.646 -0.921 17.298 1.00 91.75 95 GLU A N 1
ATOM 783 C CA . GLU A 1 95 ? -11.458 0.236 17.677 1.00 91.75 95 GLU A CA 1
ATOM 784 C C . GLU A 1 95 ? -10.818 1.523 17.126 1.00 91.75 95 GLU A C 1
ATOM 786 O O . GLU A 1 95 ? -10.103 2.237 17.845 1.00 91.75 95 GLU A O 1
ATOM 791 N N . PRO A 1 96 ? -10.987 1.809 15.819 1.00 91.12 96 PRO A N 1
ATOM 792 C CA . PRO A 1 96 ? -10.393 2.986 15.202 1.00 91.12 96 PRO A CA 1
ATOM 793 C C . PRO A 1 96 ? -11.039 4.275 15.704 1.00 91.12 96 PRO A C 1
ATOM 795 O O . PRO A 1 96 ? -12.233 4.336 15.998 1.00 91.12 96 PRO A O 1
ATOM 798 N N . GLN A 1 97 ? -10.230 5.331 15.749 1.00 87.38 97 GLN A N 1
ATOM 799 C CA . GLN A 1 97 ? -10.700 6.685 16.029 1.00 87.38 97 GLN A CA 1
ATOM 800 C C . GLN A 1 97 ? -11.232 7.336 14.744 1.00 87.38 97 GLN A C 1
ATOM 802 O O . GLN A 1 97 ? -10.930 6.903 13.632 1.00 87.38 97 GLN A O 1
ATOM 807 N N . ASP A 1 98 ? -11.993 8.420 14.881 1.00 86.19 98 ASP A N 1
ATOM 808 C CA . ASP A 1 98 ? -12.566 9.169 13.750 1.00 86.19 98 ASP A CA 1
ATOM 809 C C . ASP A 1 98 ? -11.530 10.028 12.987 1.00 86.19 98 ASP A C 1
ATOM 811 O O . ASP A 1 98 ? -11.830 10.646 11.961 1.00 86.19 98 ASP A O 1
ATOM 815 N N . THR A 1 99 ? -10.288 10.081 13.471 1.00 88.50 99 THR A N 1
ATOM 816 C CA . THR A 1 99 ? -9.203 10.933 12.966 1.00 88.50 99 THR A CA 1
ATOM 817 C C . THR A 1 99 ? -8.866 10.650 11.504 1.00 88.50 99 THR A C 1
ATOM 819 O O . THR A 1 99 ? -8.780 11.598 10.720 1.00 88.50 99 THR A O 1
ATOM 822 N N . PHE A 1 100 ? -8.754 9.381 11.095 1.00 91.75 100 PHE A N 1
ATOM 823 C CA . PHE A 1 100 ? -8.507 9.029 9.691 1.00 91.75 100 PHE A CA 1
ATOM 824 C C . PHE A 1 100 ? -9.644 9.512 8.782 1.00 91.75 100 PHE A C 1
ATOM 826 O O . PHE A 1 100 ? -9.406 10.158 7.756 1.00 91.75 100 PHE A O 1
ATOM 833 N N . TYR A 1 101 ? -10.891 9.259 9.189 1.00 91.25 101 TYR A N 1
ATOM 834 C CA . TYR A 1 101 ? -12.073 9.672 8.441 1.00 91.25 101 TYR A CA 1
ATOM 835 C C . TYR A 1 101 ? -12.119 11.197 8.258 1.00 91.25 101 TYR A C 1
ATOM 837 O O . TYR A 1 101 ? -12.225 11.676 7.125 1.00 91.25 101 TYR A O 1
ATOM 845 N N . ARG A 1 102 ? -11.960 11.969 9.342 1.00 88.31 102 ARG A N 1
ATOM 846 C CA . ARG A 1 102 ? -12.010 13.442 9.302 1.00 88.31 102 ARG A CA 1
ATOM 847 C C . ARG A 1 102 ? -10.885 14.065 8.478 1.00 88.31 102 ARG A C 1
ATOM 849 O O . ARG A 1 102 ? -11.094 15.090 7.826 1.00 88.31 102 ARG A O 1
ATOM 856 N N . ASN A 1 103 ? -9.696 13.466 8.511 1.00 88.44 103 ASN A N 1
ATOM 857 C CA . ASN A 1 103 ? -8.518 14.031 7.859 1.00 88.44 103 ASN A CA 1
ATOM 858 C C . ASN A 1 103 ? -8.442 13.678 6.369 1.00 88.44 103 ASN A C 1
ATOM 860 O O . ASN A 1 103 ? -8.050 14.532 5.569 1.00 88.44 103 ASN A O 1
ATOM 864 N N . PHE A 1 104 ? -8.831 12.454 5.992 1.00 91.38 104 PHE A N 1
ATOM 865 C CA . PHE A 1 104 ? -8.543 11.906 4.660 1.00 91.38 104 PHE A CA 1
ATOM 866 C C . PHE A 1 104 ? -9.771 11.491 3.850 1.00 91.38 104 PHE A C 1
ATOM 868 O O . PHE A 1 104 ? -9.691 11.452 2.622 1.00 91.38 104 PHE A O 1
ATOM 875 N N . ILE A 1 105 ? -10.912 11.224 4.489 1.00 90.50 105 ILE A N 1
ATOM 876 C CA . ILE A 1 105 ? -12.124 10.789 3.782 1.00 90.50 105 ILE A CA 1
ATOM 877 C C . ILE A 1 105 ? -13.075 11.965 3.592 1.00 90.50 105 ILE A C 1
ATOM 879 O O . ILE A 1 105 ? -13.434 12.293 2.458 1.00 90.50 105 ILE A O 1
ATOM 883 N N . CYS A 1 106 ? -13.467 12.618 4.683 1.00 85.38 106 CYS A N 1
ATOM 884 C CA . CYS A 1 106 ? -14.490 13.649 4.665 1.00 85.38 106 CYS A CA 1
ATOM 885 C C . CYS A 1 106 ? -14.209 14.740 5.701 1.00 85.38 106 CYS A C 1
ATOM 887 O O . CYS A 1 106 ? -14.267 14.503 6.906 1.00 85.38 106 CYS A O 1
ATOM 889 N N . LYS A 1 107 ? -14.018 15.974 5.226 1.00 72.88 107 LYS A N 1
ATOM 890 C CA . LYS A 1 107 ? -13.976 17.158 6.086 1.00 72.88 107 LYS A CA 1
ATOM 891 C C . LYS A 1 107 ? -15.384 17.706 6.259 1.00 72.88 107 LYS A C 1
ATOM 893 O O . LYS A 1 107 ? -16.112 17.931 5.289 1.00 72.88 107 LYS A O 1
ATOM 898 N N . ASN A 1 108 ? -15.736 18.002 7.502 1.00 65.06 108 ASN A N 1
ATOM 899 C CA . ASN A 1 108 ? -16.879 18.852 7.799 1.00 65.06 108 ASN A CA 1
ATOM 900 C C . ASN A 1 108 ? -16.425 20.315 7.644 1.00 65.06 108 ASN A C 1
ATOM 902 O O . ASN A 1 108 ? -15.641 20.759 8.479 1.00 65.06 108 ASN A O 1
ATOM 906 N N . LYS A 1 109 ? -16.865 21.036 6.591 1.00 57.78 109 LYS A N 1
ATOM 907 C CA . LYS A 1 109 ? -17.249 22.475 6.634 1.00 57.78 109 LYS A CA 1
ATOM 908 C C . LYS A 1 109 ? -17.559 23.096 5.257 1.00 57.78 109 LYS A C 1
ATOM 910 O O . LYS A 1 109 ? -16.665 23.280 4.441 1.00 57.78 109 LYS A O 1
ATOM 915 N N . GLU A 1 110 ? -18.839 23.422 5.064 1.00 46.72 110 GLU A N 1
ATOM 916 C CA . GLU A 1 110 ? -19.453 24.741 4.776 1.00 46.72 110 GLU A CA 1
ATOM 917 C C . GLU A 1 110 ? -20.969 24.467 4.625 1.00 46.72 110 GLU A C 1
ATOM 919 O O . GLU A 1 110 ? -21.424 23.937 3.612 1.00 46.72 110 GLU A O 1
ATOM 924 N N . GLY A 1 111 ? -21.753 24.705 5.686 1.00 57.00 111 GLY A N 1
ATOM 925 C CA . GLY A 1 111 ? -23.161 24.270 5.776 1.00 57.00 111 GLY A CA 1
ATOM 926 C C . GLY A 1 111 ? -23.350 22.773 6.100 1.00 57.00 111 GLY A C 1
ATOM 927 O O . GLY A 1 111 ? -22.452 22.129 6.638 1.00 57.00 111 GLY A O 1
ATOM 928 N N . ASN A 1 112 ? -24.521 22.208 5.762 1.00 59.06 112 ASN A N 1
ATOM 929 C CA . ASN A 1 112 ? -24.938 20.825 6.088 1.00 59.06 112 ASN A CA 1
ATOM 930 C C . ASN A 1 112 ? -24.404 19.731 5.128 1.00 59.06 112 ASN A C 1
ATOM 932 O O . ASN A 1 112 ? -24.943 18.624 5.107 1.00 59.06 112 ASN A O 1
ATOM 936 N N . ARG A 1 113 ? -23.395 20.000 4.283 1.00 65.31 113 ARG A N 1
ATOM 937 C CA . ARG A 1 113 ? -22.909 19.026 3.282 1.00 65.31 113 ARG A CA 1
ATOM 938 C C . ARG A 1 113 ? -21.490 18.540 3.578 1.00 65.31 113 ARG A C 1
ATOM 940 O O . ARG A 1 113 ? -20.548 19.323 3.646 1.00 65.31 113 ARG A O 1
ATOM 947 N N . LY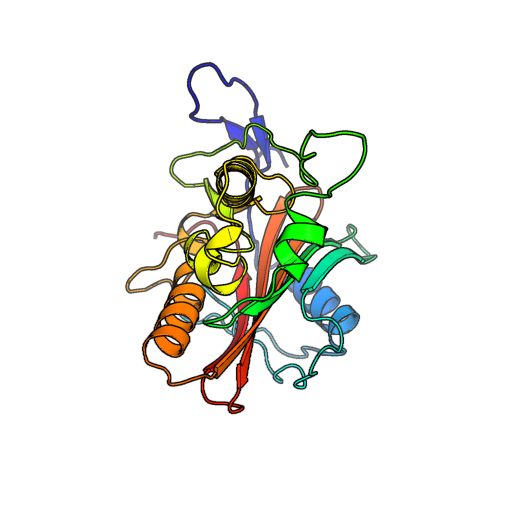S A 1 114 ? -21.348 17.217 3.690 1.00 71.94 114 LYS A N 1
ATOM 948 C CA . LYS A 1 114 ? -20.073 16.490 3.750 1.00 71.94 114 LYS A CA 1
ATOM 949 C C . LYS A 1 114 ? -19.287 16.680 2.442 1.00 71.94 114 LYS A C 1
ATOM 951 O O . LYS A 1 114 ? -19.839 16.443 1.367 1.00 71.94 114 LYS A O 1
ATOM 956 N N . LYS A 1 115 ? -18.007 17.072 2.513 1.00 80.94 115 LYS A N 1
ATOM 957 C CA . LYS A 1 115 ? -17.120 17.212 1.342 1.00 80.94 115 LYS A CA 1
ATOM 958 C C . LYS A 1 115 ? -15.997 16.177 1.403 1.00 80.94 115 LYS A C 1
ATOM 960 O O . LYS A 1 115 ? -15.218 16.161 2.355 1.00 80.94 115 LYS A O 1
ATOM 965 N N . ARG A 1 116 ? -15.891 15.349 0.357 1.00 85.44 116 ARG A N 1
ATOM 966 C CA . ARG A 1 116 ? -14.804 14.367 0.210 1.00 85.44 116 ARG A CA 1
ATOM 967 C C . ARG A 1 116 ? -13.426 15.043 0.169 1.00 85.44 116 ARG A C 1
ATOM 969 O O . ARG A 1 116 ? -13.291 16.126 -0.403 1.00 85.44 116 ARG A O 1
ATOM 976 N N . CYS A 1 117 ? -12.406 14.377 0.703 1.00 87.00 117 CYS A N 1
ATOM 977 C CA . CYS A 1 117 ? -11.021 14.874 0.758 1.00 87.00 117 CYS A CA 1
ATOM 978 C C . CYS A 1 117 ? -10.059 14.209 -0.235 1.00 87.00 117 CYS A C 1
ATOM 980 O O . CYS A 1 117 ? -8.855 14.443 -0.168 1.00 87.00 117 CYS A O 1
ATOM 982 N N . PHE A 1 118 ? -10.588 13.407 -1.154 1.00 90.12 118 PHE A N 1
ATOM 983 C CA . PHE A 1 118 ? -9.824 12.621 -2.118 1.00 90.12 118 PHE A CA 1
ATOM 984 C C . PHE A 1 118 ? -10.449 12.704 -3.511 1.00 90.12 118 PHE A C 1
ATOM 986 O O . PHE A 1 118 ? -11.622 13.072 -3.679 1.00 90.12 118 PHE A O 1
ATOM 993 N N . VAL A 1 119 ? -9.669 12.340 -4.522 1.00 90.88 119 VAL A N 1
ATOM 994 C CA . VAL A 1 119 ? -10.071 12.407 -5.922 1.00 90.88 119 VAL A CA 1
ATOM 995 C C . VAL A 1 119 ? -10.442 11.018 -6.430 1.00 90.88 119 VAL A C 1
ATOM 997 O O . VAL A 1 119 ? -9.703 10.050 -6.271 1.00 90.88 119 VAL A O 1
ATOM 1000 N N . VAL A 1 120 ? -11.588 10.921 -7.107 1.00 87.94 120 VAL A N 1
ATOM 1001 C CA . VAL A 1 120 ? -12.019 9.689 -7.777 1.00 87.94 120 VAL A CA 1
ATOM 1002 C C . VAL A 1 120 ? -11.805 9.830 -9.279 1.00 87.94 120 VAL A C 1
ATOM 1004 O O . VAL A 1 120 ? -12.353 10.740 -9.900 1.00 87.94 120 VAL A O 1
ATOM 1007 N N . LYS A 1 121 ? -11.031 8.919 -9.872 1.00 87.25 121 LYS A N 1
ATOM 1008 C CA . LYS A 1 121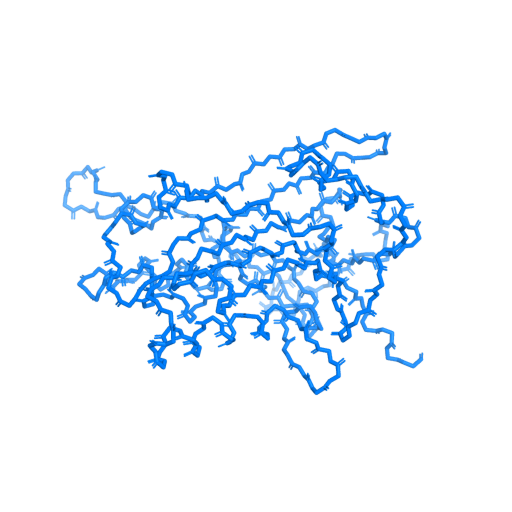 ? -10.812 8.829 -11.322 1.00 87.25 121 LYS A CA 1
ATOM 1009 C C . LYS A 1 121 ? -10.991 7.401 -11.820 1.00 87.25 121 LYS A C 1
ATOM 1011 O O . LYS A 1 121 ? -10.927 6.430 -11.066 1.00 87.25 121 LYS A O 1
ATOM 1016 N N . HIS A 1 122 ? -11.202 7.269 -13.127 1.00 83.00 122 HIS A N 1
ATOM 1017 C CA . HIS A 1 122 ? -11.103 5.974 -13.780 1.00 83.00 122 HIS A CA 1
ATOM 1018 C C . HIS A 1 122 ? -9.652 5.486 -13.730 1.00 83.00 122 HIS A C 1
ATOM 1020 O O . HIS A 1 122 ? -8.767 6.132 -14.280 1.00 83.00 122 HIS A O 1
ATOM 1026 N N . PHE A 1 123 ? -9.426 4.332 -13.105 1.00 78.38 123 PHE A N 1
ATOM 1027 C CA . PHE A 1 123 ? -8.136 3.651 -13.152 1.00 78.38 123 PHE A CA 1
ATOM 1028 C C . PHE A 1 123 ? -8.110 2.593 -14.250 1.00 78.38 123 PHE A C 1
ATOM 1030 O O . PHE A 1 123 ? -8.958 1.687 -14.290 1.00 78.38 123 PHE A O 1
ATOM 1037 N N . HIS A 1 124 ? -7.105 2.691 -15.112 1.00 81.19 124 HIS A N 1
ATOM 1038 C CA . HIS A 1 124 ? -6.857 1.709 -16.154 1.00 81.19 124 HIS A CA 1
ATOM 1039 C C . HIS A 1 124 ? -6.391 0.384 -15.545 1.00 81.19 124 HIS A C 1
ATOM 1041 O O . HIS A 1 124 ? -5.798 0.350 -14.469 1.00 81.19 124 HIS A O 1
ATOM 1047 N N . ARG A 1 125 ? -6.741 -0.722 -16.199 1.00 80.06 125 ARG A N 1
ATOM 1048 C CA . ARG A 1 125 ? -6.351 -2.071 -15.780 1.00 80.06 125 ARG A CA 1
ATOM 1049 C C . ARG A 1 125 ? -6.267 -2.994 -16.987 1.00 80.06 125 ARG A C 1
ATOM 1051 O O . ARG A 1 125 ? -6.881 -2.707 -18.019 1.00 80.06 125 ARG A O 1
ATOM 1058 N N . THR A 1 126 ? -5.591 -4.119 -16.810 1.00 81.94 126 THR A N 1
ATOM 1059 C CA . THR A 1 126 ? -5.670 -5.286 -17.699 1.00 81.94 126 THR A CA 1
ATOM 1060 C C . THR A 1 126 ? -6.022 -6.523 -16.867 1.00 81.94 126 THR A C 1
ATOM 1062 O O . THR A 1 126 ? -6.399 -6.389 -15.703 1.00 81.94 126 THR A O 1
ATOM 1065 N N . MET A 1 127 ? -5.945 -7.721 -17.451 1.00 79.69 127 MET A N 1
ATOM 1066 C CA . MET A 1 127 ? -6.015 -8.974 -16.684 1.00 79.69 127 MET A CA 1
ATOM 1067 C C . MET A 1 127 ? -4.768 -9.201 -15.814 1.00 79.69 127 MET A C 1
ATOM 1069 O O . MET A 1 127 ? -4.836 -9.910 -14.820 1.00 79.69 127 MET A O 1
ATOM 1073 N N . GLU A 1 128 ? -3.644 -8.586 -16.181 1.00 86.94 128 GLU A N 1
ATOM 1074 C CA . GLU A 1 128 ? -2.338 -8.765 -15.532 1.00 86.94 128 GLU A CA 1
ATOM 1075 C C . GLU A 1 128 ? -1.937 -7.555 -14.682 1.00 86.94 128 GLU A C 1
ATOM 1077 O O . GLU A 1 128 ? -1.016 -7.639 -13.875 1.00 86.94 128 GLU A O 1
ATOM 1082 N N . ILE A 1 129 ? -2.627 -6.424 -14.856 1.00 89.81 129 ILE A N 1
ATOM 1083 C CA . ILE A 1 129 ? -2.387 -5.180 -14.128 1.00 89.81 129 ILE A CA 1
ATOM 1084 C C . ILE A 1 129 ? -3.639 -4.833 -13.347 1.00 89.81 129 ILE A C 1
ATOM 1086 O O . ILE A 1 129 ? -4.679 -4.486 -13.914 1.00 89.81 129 ILE A O 1
ATOM 1090 N N . HIS A 1 130 ? -3.515 -4.916 -12.034 1.00 91.50 130 HIS A N 1
ATOM 1091 C CA . HIS A 1 130 ? -4.558 -4.647 -11.070 1.00 91.50 130 HIS A CA 1
ATOM 1092 C C . HIS A 1 130 ? -4.545 -3.184 -10.622 1.00 91.50 130 HIS A C 1
ATOM 1094 O O . HIS A 1 130 ? -3.580 -2.435 -10.790 1.00 91.50 130 HIS A O 1
ATOM 1100 N N . ARG A 1 131 ? -5.668 -2.784 -10.023 1.00 91.62 131 ARG A N 1
ATOM 1101 C CA . ARG A 1 131 ? -5.798 -1.526 -9.286 1.00 91.62 131 ARG A CA 1
ATOM 1102 C C . ARG A 1 131 ? -5.368 -1.805 -7.852 1.00 91.62 131 ARG A C 1
ATOM 1104 O O . ARG A 1 131 ? -6.226 -2.083 -7.021 1.00 91.62 131 ARG A O 1
ATOM 1111 N N . GLY A 1 132 ? -4.062 -1.814 -7.616 1.00 94.38 132 GLY A N 1
ATOM 1112 C CA . GLY A 1 132 ? -3.506 -2.144 -6.313 1.00 94.38 132 GLY A CA 1
ATOM 1113 C C . GLY A 1 132 ? -3.779 -1.028 -5.323 1.00 94.38 132 GLY A C 1
ATOM 1114 O O . GLY A 1 132 ? -3.288 0.092 -5.499 1.00 94.38 132 GLY A O 1
ATOM 1115 N N . HIS A 1 133 ? -4.556 -1.328 -4.288 1.00 97.19 133 HIS A N 1
ATOM 1116 C CA . HIS A 1 133 ? -4.800 -0.413 -3.177 1.00 97.19 133 HIS A CA 1
ATOM 1117 C C . HIS A 1 133 ? -3.534 -0.227 -2.350 1.00 97.19 133 HIS A C 1
ATOM 1119 O O . HIS A 1 133 ? -2.809 -1.193 -2.169 1.00 97.19 133 HIS A O 1
ATOM 1125 N N . LEU A 1 134 ? -3.251 0.976 -1.851 1.00 98.00 134 LEU A N 1
ATOM 1126 C CA . LEU A 1 134 ? -2.181 1.159 -0.863 1.00 98.00 134 LEU A CA 1
ATOM 1127 C C . LEU A 1 134 ? -2.653 0.725 0.527 1.00 98.00 134 LEU A C 1
ATOM 1129 O O . LEU A 1 134 ? -1.956 0.013 1.229 1.00 98.00 134 LEU A O 1
ATOM 1133 N N . LEU A 1 135 ? -3.869 1.121 0.888 1.00 98.00 135 LEU A N 1
ATOM 1134 C CA . LEU A 1 135 ? -4.602 0.644 2.049 1.00 98.00 135 LEU A CA 1
ATOM 1135 C C . LEU A 1 135 ? -5.734 -0.253 1.553 1.00 98.00 135 LEU A C 1
ATOM 1137 O O . LEU A 1 135 ? -6.695 0.240 0.943 1.00 98.00 135 LEU A O 1
ATOM 1141 N N . ALA A 1 136 ? -5.615 -1.561 1.791 1.00 97.00 136 ALA A N 1
ATOM 1142 C CA . ALA A 1 136 ? -6.619 -2.536 1.389 1.00 97.00 136 ALA A CA 1
ATOM 1143 C C . ALA A 1 136 ? -8.021 -2.188 1.890 1.00 97.00 136 ALA A C 1
ATOM 1145 O O . ALA A 1 136 ? -8.221 -1.683 2.993 1.00 97.00 136 ALA A O 1
ATOM 1146 N N . ASN A 1 137 ? -9.035 -2.576 1.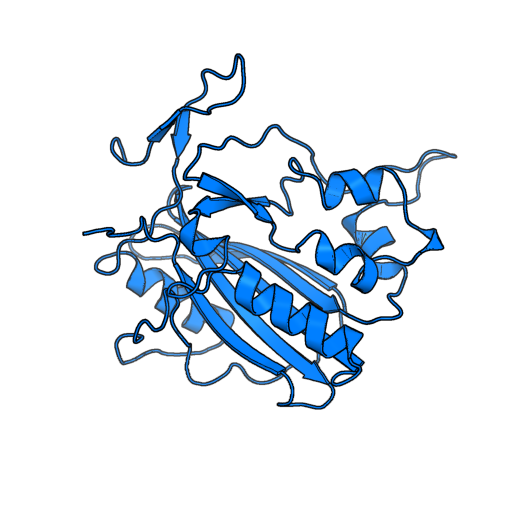113 1.00 95.50 137 ASN A N 1
ATOM 1147 C CA . ASN A 1 137 ? -10.428 -2.451 1.541 1.00 95.50 137 ASN A CA 1
ATOM 1148 C C . ASN A 1 137 ? -10.722 -3.246 2.830 1.00 95.50 137 ASN A C 1
ATOM 1150 O O . ASN A 1 137 ? -11.598 -2.841 3.589 1.00 95.50 137 ASN A O 1
ATOM 1154 N N . LYS A 1 138 ? -9.979 -4.332 3.107 1.00 95.69 138 LYS A N 1
ATOM 1155 C CA . LYS A 1 138 ? -10.070 -5.067 4.382 1.00 95.69 138 LYS A CA 1
ATOM 1156 C C . LYS A 1 138 ? -9.641 -4.214 5.586 1.00 95.69 138 LYS A C 1
ATOM 1158 O O . LYS A 1 138 ? -10.143 -4.430 6.675 1.00 95.69 138 LYS A O 1
ATOM 1163 N N . PHE A 1 139 ? -8.791 -3.202 5.398 1.00 97.25 139 PHE A N 1
ATOM 1164 C CA . PHE A 1 139 ? -8.377 -2.305 6.482 1.00 97.25 139 PHE A CA 1
ATOM 1165 C C . PHE A 1 139 ? -9.433 -1.272 6.876 1.00 97.25 139 PHE A C 1
ATOM 1167 O O . PHE A 1 139 ? -9.261 -0.578 7.874 1.00 97.25 139 PHE A O 1
ATOM 1174 N N . LYS A 1 140 ? -10.543 -1.175 6.133 1.00 95.25 140 LYS A N 1
ATOM 1175 C CA . LYS A 1 140 ? -11.621 -0.216 6.400 1.00 95.25 140 LYS A CA 1
ATOM 1176 C C . LYS A 1 140 ? -12.113 -0.273 7.848 1.00 95.25 140 LYS A C 1
ATOM 1178 O O . LYS A 1 140 ? -12.289 0.775 8.460 1.00 95.25 140 LYS A O 1
ATOM 1183 N N . GLU A 1 141 ? -12.313 -1.472 8.389 1.00 94.56 141 GLU A N 1
ATOM 1184 C CA . GLU A 1 141 ? -12.812 -1.662 9.758 1.00 94.56 141 GLU A CA 1
ATOM 1185 C C . GLU A 1 141 ? -11.785 -1.322 10.844 1.00 94.56 141 GLU A C 1
ATOM 1187 O O . GLU A 1 141 ? -12.172 -1.039 11.972 1.00 94.56 141 GLU A O 1
ATOM 1192 N N . PHE A 1 142 ? -10.496 -1.282 10.491 1.00 95.94 142 PHE A N 1
ATOM 1193 C CA . PHE A 1 142 ? -9.402 -0.931 11.400 1.00 95.94 142 PHE A CA 1
ATOM 1194 C C . PHE A 1 142 ? -8.958 0.534 11.289 1.00 95.94 142 PHE A C 1
ATOM 1196 O O . PHE A 1 142 ? -8.070 0.963 12.025 1.00 95.94 142 PHE A O 1
ATOM 1203 N N . LEU A 1 143 ? -9.547 1.289 10.353 1.00 95.00 143 LEU A N 1
ATOM 1204 C CA . LEU A 1 143 ? -9.229 2.693 10.066 1.00 95.00 143 LEU A CA 1
ATOM 1205 C C . LEU A 1 143 ? -10.418 3.633 10.266 1.00 95.00 143 LEU A C 1
ATOM 1207 O O . LEU A 1 143 ? -10.221 4.822 10.493 1.00 95.00 143 LEU A O 1
ATOM 1211 N N . VAL A 1 144 ? -11.648 3.134 10.136 1.00 93.00 144 VAL A N 1
ATOM 1212 C CA . VAL A 1 144 ? -12.859 3.958 10.169 1.00 93.00 144 VAL A CA 1
ATOM 1213 C C . VAL A 1 144 ? -13.865 3.360 11.137 1.00 93.00 144 VAL A C 1
ATOM 1215 O O . VAL A 1 144 ? -14.235 2.190 11.023 1.00 93.00 144 VAL A O 1
ATOM 1218 N N . SER A 1 145 ? -14.339 4.189 12.068 1.00 89.88 145 SER A N 1
ATOM 1219 C CA . SER A 1 145 ? -15.355 3.801 13.043 1.00 89.88 145 SER A CA 1
ATOM 1220 C C . SER A 1 145 ? -16.635 3.312 12.347 1.00 89.88 145 SER A C 1
ATOM 1222 O O . SER A 1 145 ? -16.970 3.734 11.236 1.00 89.88 145 SER A O 1
ATOM 1224 N N . LYS A 1 146 ? -17.397 2.424 12.998 1.00 84.75 146 LYS A N 1
ATOM 1225 C CA . LYS A 1 146 ? -18.666 1.917 12.439 1.00 84.75 146 LYS A CA 1
ATOM 1226 C C . LYS A 1 146 ? -19.689 3.031 12.194 1.00 84.75 146 LYS A C 1
ATOM 1228 O O . LYS A 1 146 ? -20.479 2.927 11.261 1.00 84.75 146 LYS A O 1
ATOM 1233 N N . THR A 1 147 ? -19.668 4.089 13.003 1.00 83.75 147 THR A N 1
ATOM 1234 C CA . THR A 1 147 ? -20.591 5.228 12.896 1.00 83.75 147 THR A CA 1
ATOM 1235 C C . THR A 1 147 ? -20.288 6.142 11.710 1.00 83.75 147 THR A C 1
ATOM 1237 O O . THR A 1 147 ? -21.179 6.854 11.256 1.00 83.75 147 THR A O 1
ATOM 1240 N N . ASP A 1 148 ? -19.064 6.094 11.178 1.00 82.38 148 ASP A N 1
ATOM 1241 C CA . ASP A 1 148 ? -18.618 6.925 10.054 1.00 82.38 148 ASP A CA 1
ATOM 1242 C C . ASP A 1 148 ? -18.691 6.204 8.697 1.00 82.38 148 ASP A C 1
ATOM 1244 O O . ASP A 1 148 ? -18.249 6.739 7.680 1.00 82.38 148 ASP A O 1
ATOM 1248 N N . GLN A 1 149 ? -19.248 4.990 8.656 1.00 83.88 149 GLN A N 1
ATOM 1249 C CA . GLN A 1 149 ? -19.380 4.198 7.433 1.00 83.88 149 GLN A CA 1
ATOM 1250 C C . GLN A 1 149 ? -20.405 4.830 6.481 1.00 83.88 149 GLN A C 1
ATOM 1252 O O . GLN A 1 149 ? -21.612 4.639 6.621 1.00 83.88 149 GLN A O 1
ATOM 1257 N N . ASP A 1 150 ? -19.915 5.579 5.492 1.00 89.06 150 ASP A N 1
ATOM 1258 C CA . ASP A 1 150 ? -20.734 6.221 4.466 1.00 89.06 150 ASP A CA 1
ATOM 1259 C C . ASP A 1 150 ? -20.194 6.011 3.037 1.00 89.06 150 ASP A C 1
ATOM 1261 O O . ASP A 1 150 ? -19.201 5.315 2.790 1.00 89.06 150 ASP A O 1
ATOM 1265 N N . ASP A 1 151 ? -20.862 6.619 2.055 1.00 90.06 151 ASP A N 1
ATOM 1266 C CA . ASP A 1 151 ? -20.482 6.512 0.646 1.00 90.06 151 ASP A CA 1
ATOM 1267 C C . ASP A 1 151 ? -19.085 7.068 0.339 1.00 90.06 151 ASP A C 1
ATOM 1269 O O . ASP A 1 151 ? -18.434 6.595 -0.597 1.00 90.06 151 ASP A O 1
ATOM 1273 N N . HIS A 1 152 ? -18.581 8.040 1.107 1.00 91.88 152 HIS A N 1
ATOM 1274 C CA . HIS A 1 152 ? -17.219 8.537 0.925 1.00 91.88 152 HIS A CA 1
ATOM 1275 C C . HIS A 1 152 ? -16.193 7.496 1.365 1.00 91.88 152 HIS A C 1
ATOM 1277 O O . HIS A 1 152 ? -15.198 7.305 0.666 1.00 91.88 152 HIS A O 1
ATOM 1283 N N . VAL A 1 153 ? -16.457 6.762 2.449 1.00 93.19 153 VAL A N 1
ATOM 1284 C CA . VAL A 1 153 ? -15.621 5.620 2.853 1.00 93.19 153 VAL A CA 1
ATOM 1285 C C . VAL A 1 153 ? -15.590 4.570 1.744 1.00 93.19 153 VAL A C 1
ATOM 1287 O O . VAL A 1 153 ? -14.520 4.115 1.331 1.00 93.19 153 VAL A O 1
ATOM 1290 N N . ASN A 1 154 ? -16.755 4.225 1.191 1.00 92.44 154 ASN A N 1
ATOM 1291 C CA . ASN A 1 154 ? -16.851 3.263 0.092 1.00 92.44 154 ASN A CA 1
ATOM 1292 C C . ASN A 1 154 ? -16.122 3.726 -1.174 1.00 92.44 154 ASN A C 1
ATOM 1294 O O . ASN A 1 154 ? -15.541 2.905 -1.882 1.00 92.44 154 ASN A O 1
ATOM 1298 N N . GLN A 1 155 ? -16.109 5.027 -1.458 1.00 93.12 155 GLN A N 1
ATOM 1299 C CA . GLN A 1 155 ? -15.369 5.587 -2.587 1.00 93.12 155 GLN A CA 1
ATOM 1300 C C . GLN A 1 155 ? -13.852 5.634 -2.337 1.00 93.12 155 GLN A C 1
ATOM 1302 O O . GLN A 1 155 ? -13.095 5.358 -3.271 1.00 93.12 155 GLN A O 1
ATOM 1307 N N . PHE A 1 156 ? -13.405 5.919 -1.108 1.00 95.75 156 PHE A N 1
ATOM 1308 C CA . PHE A 1 156 ? -11.984 5.952 -0.738 1.00 95.75 156 PHE A CA 1
ATOM 1309 C C . PHE A 1 156 ? -11.328 4.568 -0.855 1.00 95.75 156 PHE A C 1
ATOM 1311 O O . PHE A 1 156 ? -10.283 4.418 -1.488 1.00 95.75 156 PHE A O 1
ATOM 1318 N N . PHE A 1 157 ? -11.974 3.535 -0.306 1.00 95.81 157 PHE A N 1
ATOM 1319 C CA . PHE A 1 157 ? -11.541 2.136 -0.448 1.00 95.81 157 PHE A CA 1
ATOM 1320 C C . PHE A 1 157 ? -12.039 1.488 -1.754 1.00 95.81 157 PHE A C 1
ATOM 1322 O O . PHE A 1 157 ? -11.759 0.326 -2.049 1.00 95.81 157 PHE A O 1
ATOM 1329 N N . GLY A 1 158 ? -12.780 2.245 -2.564 1.00 93.62 158 GLY A N 1
ATOM 1330 C CA . GLY A 1 158 ? -13.260 1.839 -3.876 1.00 93.62 158 GLY A CA 1
ATOM 1331 C C . GLY A 1 158 ? -12.140 1.799 -4.912 1.00 93.62 158 GLY A C 1
ATOM 1332 O O . GLY A 1 158 ? -10.982 2.064 -4.624 1.00 93.62 158 GLY A O 1
ATOM 1333 N N . LYS A 1 159 ? -12.478 1.478 -6.165 1.00 90.00 159 LYS A N 1
ATOM 1334 C CA . LYS A 1 159 ? -11.500 1.238 -7.249 1.00 90.00 159 LYS A CA 1
ATOM 1335 C C . LYS A 1 159 ? -11.092 2.496 -8.033 1.00 90.00 159 LYS A C 1
ATOM 1337 O O . LYS A 1 159 ? -10.664 2.362 -9.182 1.00 90.00 159 LYS A O 1
ATOM 1342 N N . GLY A 1 160 ? -11.308 3.685 -7.474 1.00 90.19 160 GLY A N 1
ATOM 1343 C CA . GLY A 1 160 ? -11.083 4.957 -8.168 1.00 90.19 160 GLY A CA 1
ATOM 1344 C C . GLY A 1 160 ? -10.326 6.022 -7.375 1.00 90.19 160 GLY A C 1
ATOM 1345 O O . GLY A 1 160 ? -10.030 7.062 -7.951 1.00 90.19 160 GLY A O 1
ATOM 1346 N N . CYS A 1 161 ? -10.025 5.793 -6.093 1.00 94.44 161 CYS A N 1
ATOM 1347 C CA . CYS A 1 161 ? -9.338 6.763 -5.239 1.00 94.44 161 CYS A CA 1
ATOM 1348 C C . CYS A 1 161 ? -7.877 6.938 -5.681 1.00 94.44 161 CYS A C 1
ATOM 1350 O O . CYS A 1 161 ? -7.087 6.000 -5.591 1.00 94.44 161 CYS A O 1
ATOM 1352 N N . VAL A 1 162 ? -7.517 8.123 -6.178 1.00 92.62 162 VAL A N 1
ATOM 1353 C CA . VAL A 1 162 ? -6.187 8.403 -6.754 1.00 92.62 162 VAL A CA 1
ATOM 1354 C C . VAL A 1 162 ? -5.079 8.302 -5.706 1.00 92.62 162 VAL A C 1
ATOM 1356 O O . VAL A 1 162 ? -3.982 7.807 -5.981 1.00 92.62 162 VAL A O 1
ATOM 1359 N N . GLU A 1 163 ? -5.397 8.733 -4.495 1.00 94.06 163 GLU A N 1
ATOM 1360 C CA . GLU A 1 163 ? -4.525 8.758 -3.329 1.00 94.06 163 GLU A CA 1
ATOM 1361 C C . GLU A 1 163 ? -4.302 7.358 -2.740 1.00 94.06 163 GLU A C 1
ATOM 1363 O O . GLU A 1 163 ? -3.295 7.128 -2.075 1.00 94.06 163 GLU A O 1
ATOM 1368 N N . ASN A 1 164 ? -5.212 6.412 -2.998 1.00 96.50 164 ASN A N 1
ATOM 1369 C CA . ASN A 1 164 ? -5.160 5.061 -2.438 1.00 96.50 164 ASN A CA 1
ATOM 1370 C C . ASN A 1 164 ? -4.954 3.958 -3.491 1.00 96.50 164 ASN A C 1
ATOM 1372 O O . ASN A 1 164 ? -4.997 2.784 -3.147 1.00 96.50 164 ASN A O 1
ATOM 1376 N N . ILE A 1 165 ? -4.751 4.286 -4.771 1.00 94.62 165 ILE A N 1
ATOM 1377 C CA . ILE A 1 165 ? -4.560 3.287 -5.836 1.00 94.62 165 ILE A CA 1
ATOM 1378 C C . ILE A 1 165 ? -3.337 3.613 -6.680 1.00 94.62 165 ILE A C 1
ATOM 1380 O O . ILE A 1 165 ? -3.141 4.748 -7.116 1.00 94.62 165 ILE A O 1
ATOM 1384 N N . ALA A 1 166 ? -2.552 2.589 -6.996 1.00 93.00 166 ALA A N 1
ATOM 1385 C CA . ALA A 1 166 ? -1.598 2.601 -8.100 1.00 93.00 166 ALA A CA 1
ATOM 1386 C C . ALA A 1 166 ? -1.768 1.346 -8.965 1.00 93.00 166 ALA A C 1
ATOM 1388 O O . ALA A 1 166 ? -2.320 0.340 -8.516 1.00 93.00 166 ALA A O 1
ATOM 1389 N N . CYS A 1 167 ? -1.319 1.409 -10.219 1.00 91.81 167 CYS A N 1
ATOM 1390 C CA . CYS A 1 167 ? -1.231 0.212 -11.048 1.00 91.81 167 CYS A CA 1
ATOM 1391 C C . CYS A 1 167 ? -0.222 -0.751 -10.421 1.00 91.81 167 CYS A C 1
ATOM 1393 O O . CYS A 1 167 ? 0.872 -0.337 -10.053 1.00 91.81 167 CYS A O 1
ATOM 1395 N N . GLN A 1 168 ? -0.586 -2.023 -10.317 1.00 94.81 168 GLN A N 1
ATOM 1396 C CA . GLN A 1 168 ? 0.268 -3.055 -9.740 1.00 94.81 168 GLN A CA 1
ATOM 1397 C C . GLN A 1 168 ? 0.117 -4.335 -10.559 1.00 94.81 168 GLN A C 1
ATOM 1399 O O . GLN A 1 168 ? -0.980 -4.635 -11.032 1.00 94.81 168 GLN A O 1
ATOM 1404 N N . THR A 1 169 ? 1.200 -5.071 -10.777 1.00 94.62 169 THR A N 1
ATOM 1405 C CA . THR A 1 169 ? 1.137 -6.376 -11.454 1.00 94.62 169 THR A CA 1
ATOM 1406 C C . THR A 1 169 ? 0.320 -7.364 -10.619 1.00 94.62 169 THR A C 1
ATOM 1408 O O . THR A 1 169 ? 0.227 -7.228 -9.398 1.00 94.62 169 THR A O 1
ATOM 1411 N N . ASN A 1 170 ? -0.284 -8.367 -11.259 1.00 92.81 170 ASN A N 1
ATOM 1412 C CA . ASN A 1 170 ? -1.046 -9.404 -10.561 1.00 92.81 170 ASN A CA 1
ATOM 1413 C C . ASN A 1 170 ? -0.181 -10.098 -9.491 1.00 92.81 170 ASN A C 1
ATOM 1415 O O . ASN A 1 170 ? -0.591 -10.145 -8.337 1.00 92.81 170 ASN A O 1
ATOM 1419 N N . GLY A 1 171 ? 1.043 -10.515 -9.837 1.00 93.19 171 GLY A N 1
ATOM 1420 C CA . GLY A 1 171 ? 1.966 -11.158 -8.893 1.00 93.19 171 GLY A CA 1
ATOM 1421 C C . GLY A 1 171 ? 2.353 -10.275 -7.702 1.00 93.19 171 GLY A C 1
ATOM 1422 O O . GLY A 1 171 ? 2.454 -10.769 -6.588 1.00 93.19 171 GLY A O 1
ATOM 1423 N N . ALA A 1 172 ? 2.504 -8.963 -7.903 1.00 95.88 172 ALA A N 1
ATOM 1424 C CA . ALA A 1 172 ? 2.793 -8.039 -6.806 1.00 95.88 172 ALA A CA 1
ATOM 1425 C C . ALA A 1 172 ? 1.557 -7.683 -5.963 1.00 95.88 172 ALA A C 1
ATOM 1427 O O . ALA A 1 172 ? 1.699 -7.297 -4.807 1.00 95.88 172 ALA A O 1
ATOM 1428 N N . ASN A 1 173 ? 0.350 -7.761 -6.527 1.00 96.50 173 ASN A N 1
ATOM 1429 C CA . ASN A 1 173 ? -0.891 -7.403 -5.838 1.00 96.50 173 ASN A CA 1
ATOM 1430 C C . ASN A 1 173 ? -1.506 -8.590 -5.083 1.00 96.50 173 ASN A C 1
ATOM 1432 O O . ASN A 1 173 ? -2.027 -8.423 -3.984 1.00 96.50 173 ASN A O 1
ATOM 1436 N N . CYS A 1 174 ? -1.533 -9.764 -5.707 1.00 94.31 174 CYS A N 1
ATOM 1437 C CA . CYS A 1 174 ? -2.221 -10.952 -5.215 1.00 94.31 174 CYS A CA 1
ATOM 1438 C C . CYS A 1 174 ? -1.272 -11.908 -4.494 1.00 94.31 174 CYS A C 1
ATOM 1440 O O . CYS A 1 174 ? -0.057 -11.805 -4.611 1.00 94.31 174 CYS A O 1
ATOM 1442 N N . ASP A 1 175 ? -1.856 -12.847 -3.758 1.00 93.62 175 ASP A N 1
ATOM 1443 C CA . ASP A 1 175 ? -1.128 -13.937 -3.126 1.00 93.62 175 ASP A CA 1
ATOM 1444 C C . ASP A 1 175 ? -1.352 -15.255 -3.881 1.00 93.62 175 ASP A C 1
ATOM 1446 O O . ASP A 1 175 ? -2.384 -15.457 -4.531 1.00 93.62 175 ASP A O 1
ATOM 1450 N N . SER A 1 176 ? -0.366 -16.140 -3.814 1.00 90.75 176 SER A N 1
ATOM 1451 C CA . SER A 1 176 ? -0.385 -17.475 -4.402 1.00 90.75 176 SER A CA 1
ATOM 1452 C C . SER A 1 176 ? 0.554 -18.404 -3.633 1.00 90.75 176 SER A C 1
ATOM 1454 O O . SER A 1 176 ? 1.362 -17.971 -2.820 1.00 90.75 176 SER A O 1
ATOM 1456 N N . THR A 1 177 ? 0.523 -19.698 -3.947 1.00 87.31 177 THR A N 1
ATOM 1457 C CA . THR A 1 177 ? 1.360 -20.705 -3.273 1.00 87.31 177 THR A CA 1
ATOM 1458 C C . THR A 1 177 ? 2.867 -20.507 -3.455 1.00 87.31 177 THR A C 1
ATOM 1460 O O . THR A 1 177 ? 3.644 -21.093 -2.711 1.00 87.31 177 THR A O 1
ATOM 1463 N N . THR A 1 178 ? 3.299 -19.755 -4.470 1.00 88.06 178 THR A N 1
ATOM 1464 C CA . THR A 1 178 ? 4.725 -19.583 -4.812 1.00 88.06 178 THR A CA 1
ATOM 1465 C C . THR A 1 178 ? 5.175 -18.126 -4.861 1.00 88.06 178 THR A C 1
ATOM 1467 O O . THR A 1 178 ? 6.374 -17.862 -4.936 1.00 88.06 178 THR A O 1
ATOM 1470 N N . ILE A 1 179 ? 4.231 -17.186 -4.879 1.00 91.31 179 ILE A N 1
ATOM 1471 C CA . ILE A 1 179 ? 4.480 -15.747 -4.978 1.00 91.31 179 ILE A CA 1
ATOM 1472 C C . ILE A 1 179 ? 3.577 -15.047 -3.970 1.00 91.31 179 ILE A C 1
ATOM 1474 O O . ILE A 1 179 ? 2.354 -15.095 -4.114 1.00 91.31 179 ILE A O 1
ATOM 1478 N N . HIS A 1 180 ? 4.202 -14.374 -3.011 1.00 95.94 180 HIS A N 1
ATOM 1479 C CA . HIS A 1 180 ? 3.578 -13.541 -1.998 1.00 95.94 180 HIS A CA 1
ATOM 1480 C C . HIS A 1 180 ? 3.657 -12.076 -2.429 1.00 95.94 180 HIS A C 1
ATOM 1482 O O . HIS A 1 180 ? 4.679 -11.403 -2.268 1.00 95.94 180 HIS A O 1
ATOM 1488 N N . GLY A 1 181 ? 2.568 -11.586 -3.020 1.00 96.62 181 GLY A N 1
ATOM 1489 C CA . GLY A 1 181 ? 2.363 -10.163 -3.255 1.00 96.62 181 GLY A CA 1
ATOM 1490 C C . GLY A 1 181 ? 1.859 -9.446 -2.003 1.00 96.62 181 GLY A C 1
ATOM 1491 O O . GLY A 1 181 ? 1.842 -9.983 -0.898 1.00 96.62 181 GLY A O 1
ATOM 1492 N N . GLN A 1 182 ? 1.395 -8.213 -2.178 1.00 98.25 182 GLN A N 1
ATOM 1493 C CA . GLN A 1 182 ? 0.938 -7.366 -1.079 1.00 98.25 182 GLN A CA 1
ATOM 1494 C C . GLN A 1 182 ? -0.184 -8.002 -0.256 1.00 98.25 182 GLN A C 1
ATOM 1496 O O . GLN A 1 182 ? -0.168 -7.876 0.967 1.00 98.25 182 GLN A O 1
ATOM 1501 N N . TRP A 1 183 ? -1.115 -8.711 -0.905 1.00 97.69 183 TRP A N 1
ATOM 1502 C CA . TRP A 1 183 ? -2.215 -9.365 -0.202 1.00 97.69 183 TRP A CA 1
ATOM 1503 C C . TRP A 1 183 ? -1.709 -10.325 0.887 1.00 97.69 183 TRP A C 1
ATOM 1505 O O . TRP A 1 183 ? -2.281 -10.320 1.968 1.00 97.69 183 TRP A O 1
ATOM 1515 N N . TYR A 1 184 ? -0.613 -11.063 0.679 1.00 98.19 184 TYR A N 1
ATOM 1516 C CA . TYR A 1 184 ? -0.066 -11.960 1.707 1.00 98.19 184 TYR A CA 1
ATOM 1517 C C . TYR A 1 184 ? 0.144 -11.227 3.043 1.00 98.19 184 TYR A C 1
ATOM 1519 O O . TYR A 1 184 ? -0.439 -11.584 4.064 1.00 98.19 184 TYR A O 1
ATOM 1527 N N . PHE A 1 185 ? 0.891 -10.123 3.011 1.00 98.44 185 PHE A N 1
ATOM 1528 C CA . PHE A 1 185 ? 1.207 -9.333 4.201 1.00 98.44 185 PHE A CA 1
ATOM 1529 C C . PHE A 1 185 ? -0.027 -8.649 4.797 1.00 98.44 185 PHE A C 1
ATOM 1531 O O . PHE A 1 185 ? -0.168 -8.564 6.014 1.00 98.44 185 PHE A O 1
ATOM 1538 N N . GLU A 1 186 ? -0.941 -8.166 3.954 1.00 98.56 186 GLU A N 1
ATOM 1539 C CA . GLU A 1 186 ? -2.195 -7.572 4.425 1.00 98.56 186 GLU A CA 1
ATOM 1540 C C . GLU A 1 186 ? -3.106 -8.599 5.105 1.00 98.56 186 GLU A C 1
ATOM 1542 O O . GLU A 1 186 ? -3.809 -8.261 6.054 1.00 98.56 186 GLU A O 1
ATOM 1547 N N . ASP A 1 187 ? -3.106 -9.847 4.637 1.00 98.31 187 ASP A N 1
ATOM 1548 C CA . ASP A 1 187 ? -3.896 -10.924 5.226 1.00 98.31 187 ASP A CA 1
ATOM 1549 C C . ASP A 1 187 ? -3.355 -11.320 6.604 1.00 98.31 187 ASP A C 1
ATOM 1551 O O . ASP A 1 187 ? -4.144 -11.480 7.535 1.00 98.31 187 ASP A O 1
ATOM 1555 N N . GLU A 1 188 ? -2.030 -11.369 6.768 1.00 98.19 188 GLU A N 1
ATOM 1556 C CA . GLU A 1 188 ? -1.385 -11.593 8.069 1.00 98.19 188 GLU A CA 1
ATOM 1557 C C . GLU A 1 188 ? -1.724 -10.483 9.075 1.00 98.19 188 GLU A C 1
ATOM 1559 O O . GLU A 1 188 ? -2.084 -10.769 10.216 1.00 98.19 188 GLU A O 1
ATOM 1564 N N . VAL A 1 189 ? -1.733 -9.216 8.640 1.00 98.38 189 VAL A N 1
ATOM 1565 C CA . VAL A 1 189 ? -2.189 -8.085 9.470 1.00 98.38 189 VAL A CA 1
ATOM 1566 C C . VAL A 1 189 ? -3.634 -8.273 9.935 1.00 98.38 189 VAL A C 1
ATOM 1568 O O . VAL A 1 189 ? -3.936 -8.101 11.118 1.00 98.38 189 VAL A O 1
ATOM 1571 N N . VAL A 1 190 ? -4.539 -8.628 9.016 1.00 98.25 190 VAL A N 1
ATOM 1572 C CA . VAL A 1 190 ? -5.960 -8.834 9.335 1.00 98.25 190 VAL A CA 1
ATOM 1573 C C . VAL A 1 190 ? -6.136 -9.997 10.314 1.00 98.25 190 VAL A C 1
ATOM 1575 O O . VAL A 1 190 ? -6.909 -9.870 11.265 1.00 98.25 190 VAL A O 1
ATOM 1578 N N . LYS A 1 191 ? -5.430 -11.116 10.107 1.00 98.06 191 LYS A N 1
ATOM 1579 C CA . LYS A 1 191 ? -5.480 -12.284 11.001 1.00 98.06 191 LYS A CA 1
ATOM 1580 C C . LYS A 1 191 ? -4.990 -11.938 12.400 1.00 98.06 191 LYS A C 1
ATOM 1582 O O . LYS A 1 191 ? -5.740 -12.156 13.347 1.00 98.06 191 LYS A O 1
ATOM 1587 N N . ALA A 1 192 ? -3.804 -11.342 12.521 1.00 97.75 192 ALA A N 1
ATOM 1588 C CA . ALA A 1 192 ? -3.209 -11.009 13.813 1.00 97.75 192 ALA A CA 1
ATOM 1589 C C . ALA A 1 192 ? -4.129 -10.091 14.638 1.00 97.75 192 ALA A C 1
ATOM 1591 O O . ALA A 1 192 ? -4.390 -10.347 15.818 1.00 97.75 192 ALA A O 1
ATOM 1592 N N . LEU A 1 193 ? -4.697 -9.056 14.001 1.00 97.62 193 LEU A N 1
ATOM 1593 C CA . LEU A 1 193 ? -5.667 -8.169 14.647 1.00 97.62 193 LEU A CA 1
ATOM 1594 C C . LEU A 1 193 ? -6.922 -8.937 15.069 1.00 97.62 193 LEU A C 1
ATOM 1596 O O . LEU A 1 193 ? -7.332 -8.849 16.228 1.00 97.62 193 LEU A O 1
ATOM 1600 N N . ASN A 1 194 ? -7.536 -9.707 14.166 1.00 96.88 194 ASN A N 1
ATOM 1601 C CA . ASN A 1 194 ? -8.792 -10.412 14.435 1.00 96.88 194 ASN A CA 1
ATOM 1602 C C . ASN A 1 194 ? -8.663 -11.492 15.511 1.00 96.88 194 ASN A C 1
ATOM 1604 O O . ASN A 1 194 ? -9.517 -11.544 16.401 1.00 96.88 194 ASN A O 1
ATOM 1608 N N . ASN A 1 195 ? -7.570 -12.248 15.505 1.00 96.81 195 ASN A N 1
ATOM 1609 C CA . ASN A 1 195 ? -7.260 -13.250 16.522 1.00 96.81 195 ASN A CA 1
ATOM 1610 C C . ASN A 1 195 ? -6.902 -12.625 17.880 1.00 96.81 195 ASN A C 1
ATOM 1612 O O . ASN A 1 195 ? -6.929 -13.314 18.894 1.00 96.81 195 ASN A O 1
ATOM 1616 N N . GLY A 1 196 ? -6.616 -11.317 17.921 1.00 94.69 196 GLY A N 1
ATOM 1617 C CA . GLY A 1 196 ? -6.207 -10.626 19.145 1.00 94.69 196 GLY A CA 1
ATOM 1618 C C . GLY A 1 196 ? -4.767 -10.929 19.555 1.00 94.69 196 GLY A C 1
ATOM 1619 O O . GLY A 1 196 ? -4.418 -10.728 20.713 1.00 94.69 196 GLY A O 1
ATOM 1620 N N . GLU A 1 197 ? -3.944 -11.398 18.616 1.00 96.38 197 GLU A N 1
ATOM 1621 C CA . GLU A 1 197 ? -2.503 -11.606 18.810 1.00 96.38 197 GLU A CA 1
ATOM 1622 C C . GLU A 1 197 ? -1.781 -10.266 19.000 1.00 96.38 197 GLU A C 1
ATOM 1624 O O . GLU A 1 197 ? -0.788 -10.177 19.720 1.00 96.38 197 GLU A O 1
ATOM 1629 N N . VAL A 1 198 ? -2.318 -9.215 18.374 1.00 95.94 198 VAL A N 1
ATOM 1630 C CA . VAL A 1 198 ? -1.815 -7.842 18.447 1.00 95.94 198 VAL A CA 1
ATOM 1631 C C . VAL A 1 198 ? -2.956 -6.876 18.758 1.00 95.94 198 VAL A C 1
ATOM 1633 O O . VAL A 1 198 ? -4.097 -7.059 18.322 1.00 95.94 198 VAL A O 1
ATOM 1636 N N . THR A 1 199 ? -2.654 -5.821 19.509 1.00 94.31 199 THR A N 1
ATOM 1637 C CA . THR A 1 199 ? -3.595 -4.740 19.836 1.00 94.31 199 THR A CA 1
ATOM 1638 C C . THR A 1 199 ? -3.615 -3.671 18.747 1.00 94.31 199 THR A C 1
ATOM 1640 O O . THR A 1 199 ? -4.671 -3.099 18.455 1.00 94.31 199 THR A O 1
ATOM 1643 N N . LYS A 1 200 ? -2.456 -3.413 18.131 1.00 93.56 200 LYS A N 1
ATOM 1644 C CA . LYS A 1 200 ? -2.268 -2.434 17.058 1.00 93.56 200 LYS A CA 1
ATOM 1645 C C . LYS A 1 200 ? -1.263 -2.939 16.034 1.00 93.56 200 LYS A C 1
ATOM 1647 O O . LYS A 1 200 ? -0.337 -3.676 16.368 1.00 93.56 200 LYS A O 1
ATOM 1652 N N . VAL A 1 201 ? -1.416 -2.468 14.801 1.00 95.25 201 VAL A N 1
ATOM 1653 C CA . VAL A 1 201 ? -0.426 -2.635 13.736 1.00 95.25 201 VAL A CA 1
ATOM 1654 C C . VAL A 1 201 ? -0.076 -1.274 13.152 1.00 95.25 201 VAL A C 1
ATOM 1656 O O . VAL A 1 201 ? -0.941 -0.549 12.666 1.00 95.25 201 VAL A O 1
ATOM 1659 N N . PHE A 1 202 ? 1.207 -0.942 13.167 1.00 94.62 202 PHE A N 1
ATOM 1660 C CA . PHE A 1 202 ? 1.784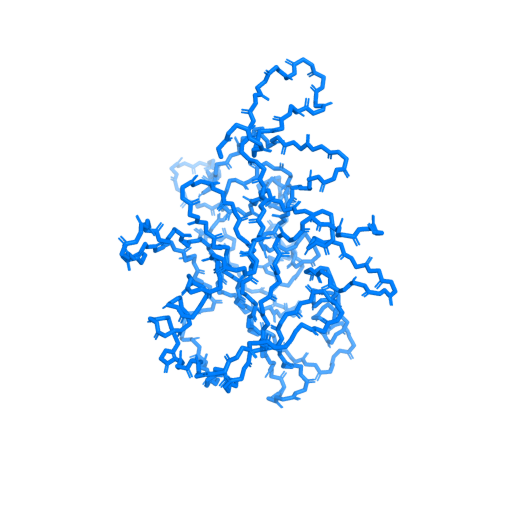 0.195 12.469 1.00 94.62 202 PHE A CA 1
ATOM 1661 C C . PHE A 1 202 ? 2.146 -0.257 11.058 1.00 94.62 202 PHE A C 1
ATOM 1663 O O . PHE A 1 202 ? 3.078 -1.036 10.861 1.00 94.62 202 PHE A O 1
ATOM 1670 N N . TYR A 1 203 ? 1.364 0.200 10.087 1.00 96.19 203 TYR A N 1
ATOM 1671 C CA . TYR A 1 203 ? 1.479 -0.181 8.688 1.00 96.19 203 TYR A CA 1
ATOM 1672 C C . TYR A 1 203 ? 1.969 1.010 7.870 1.00 96.19 203 TYR A C 1
ATOM 1674 O O . TYR A 1 203 ? 1.299 2.044 7.789 1.00 96.19 203 TYR A O 1
ATOM 1682 N N . GLU A 1 204 ? 3.128 0.861 7.242 1.00 96.38 204 GLU A N 1
ATOM 1683 C CA . GLU A 1 204 ? 3.673 1.830 6.305 1.00 96.38 204 GLU A CA 1
ATOM 1684 C C . GLU A 1 204 ? 3.827 1.202 4.922 1.00 96.38 204 GLU A C 1
ATOM 1686 O O . GLU A 1 204 ? 4.405 0.127 4.767 1.00 96.38 204 GLU A O 1
ATOM 1691 N N . ILE A 1 205 ? 3.337 1.899 3.903 1.00 98.12 205 ILE A N 1
ATOM 1692 C CA . ILE A 1 205 ? 3.444 1.484 2.508 1.00 98.12 205 ILE A CA 1
ATOM 1693 C C . ILE A 1 205 ? 3.905 2.643 1.641 1.00 98.12 205 ILE A C 1
ATOM 1695 O O . ILE A 1 205 ? 3.382 3.755 1.737 1.00 98.12 205 ILE A O 1
ATOM 1699 N N . TYR A 1 206 ? 4.853 2.364 0.753 1.00 98.06 206 TYR A N 1
ATOM 1700 C CA . TYR A 1 206 ? 5.453 3.339 -0.147 1.00 98.06 206 TYR A CA 1
ATOM 1701 C C . TYR A 1 206 ? 5.492 2.783 -1.566 1.00 98.06 206 TYR A C 1
ATOM 1703 O O . TYR A 1 206 ? 6.235 1.853 -1.856 1.00 98.06 206 TYR A O 1
ATOM 1711 N N . GLU A 1 207 ? 4.707 3.368 -2.460 1.00 98.06 207 GLU A N 1
ATOM 1712 C CA . GLU A 1 207 ? 4.752 3.122 -3.897 1.00 98.06 207 GLU A CA 1
ATOM 1713 C C . GLU A 1 207 ? 5.867 3.950 -4.525 1.00 98.06 207 GLU A C 1
ATOM 1715 O O . GLU A 1 207 ? 5.855 5.181 -4.431 1.00 98.06 207 GLU A O 1
ATOM 1720 N N . LEU A 1 208 ? 6.808 3.268 -5.174 1.00 97.75 208 LEU A N 1
ATOM 1721 C CA . LEU A 1 208 ? 7.969 3.877 -5.809 1.00 97.75 208 LEU A CA 1
ATOM 1722 C C . LEU A 1 208 ? 7.751 3.932 -7.316 1.00 97.75 208 LEU A C 1
ATOM 1724 O O . LEU A 1 208 ? 7.431 2.927 -7.949 1.00 97.75 208 LEU A O 1
ATOM 1728 N N . SER A 1 209 ? 7.924 5.104 -7.915 1.00 96.50 209 SER A N 1
ATOM 1729 C CA . SER A 1 209 ? 7.760 5.286 -9.355 1.00 96.50 209 SER A CA 1
ATOM 1730 C C . SER A 1 209 ? 8.875 6.135 -9.949 1.00 96.50 209 SER A C 1
ATOM 1732 O O . SER A 1 209 ? 9.253 7.160 -9.388 1.00 96.50 209 SER A O 1
ATOM 1734 N N . VAL A 1 210 ? 9.346 5.754 -11.132 1.00 94.81 210 VAL A N 1
ATOM 1735 C CA . VAL A 1 210 ? 10.350 6.492 -11.908 1.00 94.81 210 VAL A CA 1
ATOM 1736 C C . VAL A 1 210 ? 9.796 6.697 -13.309 1.00 94.81 210 VAL A C 1
ATOM 1738 O O . VAL A 1 210 ? 9.315 5.752 -13.924 1.00 94.81 210 VAL A O 1
ATOM 1741 N N . GLN A 1 211 ? 9.809 7.939 -13.807 1.00 91.75 211 GLN A N 1
ATOM 1742 C CA . GLN A 1 211 ? 9.226 8.280 -15.117 1.00 91.75 211 GLN A CA 1
ATOM 1743 C C . GLN A 1 211 ? 7.791 7.727 -15.293 1.00 91.75 211 GLN A C 1
ATOM 1745 O O . GLN A 1 211 ? 7.456 7.150 -16.320 1.00 91.75 211 GLN A O 1
ATOM 1750 N N . GLU A 1 212 ? 6.958 7.865 -14.252 1.00 89.19 212 GLU A N 1
ATOM 1751 C CA . GLU A 1 212 ? 5.563 7.369 -14.183 1.00 89.19 212 GLU A CA 1
ATOM 1752 C C . GLU A 1 212 ? 5.391 5.840 -14.162 1.00 89.19 212 GLU A C 1
ATOM 1754 O O . GLU A 1 212 ? 4.288 5.349 -13.914 1.00 89.19 212 GLU A O 1
ATOM 1759 N N . ARG A 1 213 ? 6.473 5.080 -14.338 1.00 92.88 213 ARG A N 1
ATOM 1760 C CA . ARG A 1 213 ? 6.501 3.626 -14.206 1.00 92.88 213 ARG A CA 1
ATOM 1761 C C . ARG A 1 213 ? 6.632 3.243 -12.741 1.00 92.88 213 ARG A C 1
ATOM 1763 O O . ARG A 1 213 ? 7.597 3.606 -12.072 1.00 92.88 213 ARG A O 1
ATOM 1770 N N . SER A 1 214 ? 5.643 2.514 -12.250 1.00 95.00 214 SER A N 1
ATOM 1771 C CA . SER A 1 214 ? 5.632 1.969 -10.897 1.00 95.00 214 SER A CA 1
ATOM 1772 C C . SER A 1 214 ? 6.602 0.787 -10.799 1.00 95.00 214 SER A C 1
ATOM 1774 O O . SER A 1 214 ? 6.443 -0.206 -11.512 1.00 95.00 214 SER A O 1
ATOM 1776 N N . LEU A 1 215 ? 7.597 0.910 -9.918 1.00 96.12 215 LEU A N 1
ATOM 1777 C CA . LEU A 1 215 ? 8.630 -0.099 -9.673 1.00 96.12 215 LEU A CA 1
ATOM 1778 C C . LEU A 1 215 ? 8.157 -1.180 -8.699 1.00 96.12 215 LEU A C 1
ATOM 1780 O O . LEU A 1 215 ? 8.625 -2.313 -8.744 1.00 96.12 215 LEU A O 1
ATOM 1784 N N . GLY A 1 216 ? 7.235 -0.844 -7.801 1.00 97.12 216 GLY A N 1
ATOM 1785 C CA . GLY A 1 216 ? 6.828 -1.719 -6.711 1.00 97.12 216 GLY A CA 1
ATOM 1786 C C . GLY A 1 216 ? 6.632 -0.947 -5.418 1.00 97.12 216 GLY A C 1
ATOM 1787 O O . GLY A 1 216 ? 6.605 0.288 -5.403 1.00 97.12 216 GLY A O 1
ATOM 1788 N N . ARG A 1 217 ? 6.486 -1.691 -4.322 1.00 98.25 217 ARG A N 1
ATOM 1789 C CA . ARG A 1 217 ? 6.115 -1.134 -3.021 1.00 98.25 217 ARG A CA 1
ATOM 1790 C C . ARG A 1 217 ? 7.057 -1.579 -1.930 1.00 98.25 217 ARG A C 1
ATOM 1792 O O . ARG A 1 217 ? 7.370 -2.759 -1.836 1.00 98.25 217 ARG A O 1
ATOM 1799 N N . VAL A 1 218 ? 7.463 -0.646 -1.084 1.00 97.88 218 VAL A N 1
ATOM 1800 C CA . VAL A 1 218 ? 8.104 -0.967 0.191 1.00 97.88 218 VAL A CA 1
ATOM 1801 C C . VAL A 1 218 ? 7.026 -1.013 1.266 1.00 97.88 218 VAL A C 1
ATOM 1803 O O . VAL A 1 218 ? 6.247 -0.066 1.384 1.00 97.88 218 VAL A O 1
ATOM 1806 N N . LEU A 1 219 ? 6.981 -2.109 2.020 1.00 97.69 219 LEU A N 1
ATOM 1807 C CA . LEU A 1 219 ? 6.110 -2.312 3.172 1.00 97.69 219 LEU A CA 1
ATOM 1808 C C . LEU A 1 219 ? 6.947 -2.410 4.438 1.00 97.69 219 LEU A C 1
ATOM 1810 O O . LEU A 1 219 ? 7.872 -3.217 4.490 1.00 97.69 219 LEU A O 1
ATOM 1814 N N . LEU A 1 220 ? 6.576 -1.641 5.455 1.00 96.00 220 LEU A N 1
ATOM 1815 C CA . LEU A 1 220 ? 7.061 -1.788 6.820 1.00 96.00 220 LEU A CA 1
ATOM 1816 C C . LEU A 1 220 ? 5.854 -2.021 7.727 1.00 96.00 220 LEU A C 1
ATOM 1818 O O . LEU A 1 220 ? 4.937 -1.204 7.777 1.00 96.00 220 LEU A O 1
ATOM 1822 N N . ILE A 1 221 ? 5.850 -3.147 8.423 1.00 95.94 221 ILE A N 1
ATOM 1823 C CA . ILE A 1 221 ? 4.780 -3.578 9.314 1.00 95.94 221 ILE A CA 1
ATOM 1824 C C . ILE A 1 221 ? 5.421 -3.874 10.657 1.00 95.94 221 ILE A C 1
ATOM 1826 O O . ILE A 1 221 ? 6.373 -4.645 10.719 1.00 95.94 221 ILE A O 1
ATOM 1830 N N . ASN A 1 222 ? 4.892 -3.274 11.714 1.00 93.88 222 ASN A N 1
ATOM 1831 C CA . ASN A 1 222 ? 5.243 -3.588 13.094 1.00 93.88 222 ASN A CA 1
ATOM 1832 C C . ASN A 1 222 ? 3.972 -3.656 13.935 1.00 93.88 222 ASN A C 1
ATOM 1834 O O . ASN A 1 222 ? 2.981 -2.999 13.614 1.00 93.88 222 ASN A O 1
ATOM 1838 N N . SER A 1 223 ? 3.996 -4.408 15.027 1.00 93.31 223 SER A N 1
ATOM 1839 C CA . SER A 1 223 ? 2.845 -4.571 15.913 1.00 93.31 223 SER A CA 1
ATOM 1840 C C . SER A 1 223 ? 3.109 -4.133 17.344 1.00 93.31 223 SER A C 1
ATOM 1842 O O . SER A 1 223 ? 4.251 -3.998 17.770 1.00 93.31 223 SER A O 1
ATOM 1844 N N . GLU A 1 224 ? 2.020 -3.983 18.092 1.00 91.31 224 GLU A N 1
ATOM 1845 C CA . GLU A 1 224 ? 2.000 -3.982 19.552 1.00 91.31 224 GLU A CA 1
ATOM 1846 C C . GLU A 1 224 ? 1.245 -5.246 20.022 1.00 91.31 224 GLU A C 1
ATOM 1848 O O . GLU A 1 224 ? 0.090 -5.416 19.620 1.00 91.31 224 GLU A O 1
ATOM 1853 N N . PRO A 1 225 ? 1.836 -6.146 20.835 1.00 91.19 225 PRO A N 1
ATOM 1854 C CA . PRO A 1 225 ? 3.221 -6.138 21.320 1.00 91.19 225 PRO A CA 1
ATOM 1855 C C . PRO A 1 225 ? 4.268 -6.209 20.196 1.00 91.19 225 PRO A C 1
ATOM 1857 O O . PRO A 1 225 ? 3.996 -6.731 19.109 1.00 91.19 225 PRO A O 1
ATOM 1860 N N . GLU A 1 226 ? 5.462 -5.673 20.466 1.00 87.06 226 GLU A N 1
ATOM 1861 C CA . GLU A 1 226 ? 6.571 -5.653 19.505 1.00 87.06 226 GLU A CA 1
ATOM 1862 C C . GLU A 1 226 ? 6.983 -7.071 19.082 1.00 87.06 226 GLU A C 1
ATOM 1864 O O . GLU A 1 226 ? 6.935 -8.014 19.871 1.00 87.06 226 GLU A O 1
ATOM 1869 N N . ASN A 1 227 ? 7.427 -7.206 17.830 1.00 84.12 227 ASN A N 1
ATOM 1870 C CA . ASN A 1 227 ? 7.948 -8.443 17.229 1.00 84.12 227 ASN A CA 1
ATOM 1871 C C . ASN A 1 227 ? 6.958 -9.618 17.099 1.00 84.12 227 ASN A C 1
ATOM 1873 O O . ASN A 1 227 ? 7.366 -10.685 16.648 1.00 84.12 227 ASN A O 1
ATOM 1877 N N . VAL A 1 228 ? 5.673 -9.444 17.430 1.00 93.06 228 VAL A N 1
ATOM 1878 C CA . VAL A 1 228 ? 4.639 -10.461 17.151 1.00 93.06 228 VAL A CA 1
ATOM 1879 C C . VAL A 1 228 ? 4.344 -10.534 15.651 1.00 93.06 228 VAL A C 1
ATOM 1881 O O . VAL A 1 228 ? 4.329 -11.616 15.072 1.00 93.06 228 VAL A O 1
ATOM 1884 N N . LEU A 1 229 ? 4.166 -9.380 15.006 1.00 93.75 229 LEU A N 1
ATOM 1885 C CA . LEU A 1 229 ? 4.024 -9.248 13.561 1.00 93.75 229 LEU A CA 1
ATOM 1886 C C . LEU A 1 229 ? 4.985 -8.161 13.075 1.00 93.75 229 LEU A C 1
ATOM 1888 O O . LEU A 1 229 ? 4.780 -6.974 13.340 1.00 93.75 229 LEU A O 1
ATOM 1892 N N . SER A 1 230 ? 6.036 -8.567 12.363 1.00 94.44 230 SER A N 1
ATOM 1893 C CA . SER A 1 230 ? 7.043 -7.642 11.850 1.00 94.44 230 SER A CA 1
ATOM 1894 C C . SER A 1 230 ? 7.511 -8.035 10.454 1.00 94.44 230 SER A C 1
ATOM 1896 O O . SER A 1 230 ? 7.932 -9.167 10.222 1.00 94.44 230 SER A O 1
ATOM 1898 N N . TYR A 1 231 ? 7.424 -7.089 9.520 1.00 95.94 231 TYR A N 1
ATOM 1899 C CA . TYR A 1 231 ? 7.895 -7.251 8.150 1.00 95.94 231 TYR A CA 1
ATOM 1900 C C . TYR A 1 231 ? 8.529 -5.962 7.654 1.00 95.94 231 TYR A C 1
ATOM 1902 O O . TYR A 1 231 ? 7.956 -4.885 7.808 1.00 95.94 231 TYR A O 1
ATOM 1910 N N . PHE A 1 232 ? 9.653 -6.086 6.958 1.00 96.00 232 PHE A N 1
ATOM 1911 C CA . PHE A 1 232 ? 10.186 -5.017 6.129 1.00 96.00 232 PHE A CA 1
ATOM 1912 C C . PHE A 1 232 ? 10.582 -5.588 4.779 1.00 96.00 232 PHE A C 1
ATOM 1914 O O . PHE A 1 232 ? 11.520 -6.374 4.666 1.00 96.00 232 PHE A O 1
ATOM 1921 N N . VAL A 1 233 ? 9.802 -5.266 3.752 1.00 96.88 233 VAL A N 1
ATOM 1922 C CA . VAL A 1 233 ? 9.916 -5.923 2.450 1.00 96.88 233 VAL A CA 1
ATOM 1923 C C . VAL A 1 233 ? 9.764 -4.933 1.308 1.00 96.88 233 VAL A C 1
ATOM 1925 O O . VAL A 1 233 ? 9.034 -3.948 1.401 1.00 96.88 233 VAL A O 1
ATOM 1928 N N . PHE A 1 234 ? 10.415 -5.230 0.191 1.00 97.12 234 PHE A N 1
ATOM 1929 C CA . PHE A 1 234 ? 10.124 -4.636 -1.104 1.00 97.12 234 PHE A CA 1
ATOM 1930 C C . PHE A 1 234 ? 9.413 -5.659 -1.995 1.00 97.12 234 PHE A C 1
ATOM 1932 O O . PHE A 1 234 ? 9.940 -6.737 -2.269 1.00 97.12 234 PHE A O 1
ATOM 1939 N N . ILE A 1 235 ? 8.219 -5.314 -2.465 1.00 97.50 235 ILE A N 1
ATOM 1940 C CA . ILE A 1 235 ? 7.410 -6.110 -3.386 1.00 97.50 235 ILE A CA 1
ATOM 1941 C C . ILE A 1 235 ? 7.554 -5.496 -4.784 1.00 97.50 235 ILE A C 1
ATOM 1943 O O . ILE A 1 235 ? 6.962 -4.443 -5.055 1.00 97.50 235 ILE A O 1
ATOM 1947 N N . PRO A 1 236 ? 8.339 -6.115 -5.679 1.00 96.56 236 PRO A N 1
ATOM 1948 C CA . PRO A 1 236 ? 8.594 -5.580 -7.005 1.00 96.56 236 PRO A CA 1
ATOM 1949 C C . PRO A 1 236 ? 7.371 -5.748 -7.902 1.00 96.56 236 PRO A C 1
ATOM 1951 O O . PRO A 1 236 ? 6.732 -6.799 -7.905 1.00 96.56 236 PRO A O 1
ATOM 1954 N N . ASN A 1 237 ? 7.108 -4.775 -8.771 1.00 95.12 237 ASN A N 1
ATOM 1955 C CA . ASN A 1 237 ? 6.192 -4.962 -9.893 1.00 95.12 237 ASN A CA 1
ATOM 1956 C C . ASN A 1 237 ? 6.853 -5.767 -11.016 1.00 95.12 237 ASN A C 1
ATOM 1958 O O . ASN A 1 237 ? 7.008 -5.295 -12.135 1.00 95.12 237 ASN A O 1
ATOM 1962 N N . SER A 1 238 ? 7.271 -6.991 -10.716 1.00 87.31 238 SER A N 1
ATOM 1963 C CA . SER A 1 238 ? 7.862 -7.871 -11.720 1.00 87.31 238 SER A CA 1
ATOM 1964 C C . SER A 1 238 ? 6.765 -8.421 -12.622 1.00 87.31 238 SER A C 1
ATOM 1966 O O . SER A 1 238 ? 5.738 -8.906 -12.145 1.00 87.31 238 SER A O 1
ATOM 1968 N N . GLU A 1 239 ? 6.983 -8.389 -13.933 1.00 69.31 239 GLU A N 1
ATOM 1969 C CA . GLU A 1 239 ? 6.236 -9.288 -14.803 1.00 69.31 239 GLU A CA 1
ATOM 1970 C C . GLU A 1 239 ? 6.655 -10.705 -14.405 1.00 69.31 239 GLU A C 1
ATOM 1972 O O . GLU A 1 239 ? 7.853 -10.985 -14.319 1.00 69.31 239 GLU A O 1
ATOM 1977 N N . ASN A 1 240 ? 5.690 -11.570 -14.076 1.00 54.31 240 ASN A N 1
ATOM 1978 C CA . ASN A 1 240 ? 5.982 -12.973 -13.811 1.00 54.31 240 ASN A CA 1
ATOM 1979 C C . ASN A 1 240 ? 6.823 -13.480 -14.984 1.00 54.31 240 ASN A C 1
ATOM 1981 O O . ASN A 1 240 ? 6.317 -13.595 -16.102 1.00 54.31 240 ASN A O 1
ATOM 1985 N N . SER A 1 241 ? 8.088 -13.817 -14.738 1.00 39.25 241 SER A N 1
ATOM 1986 C CA . SER A 1 241 ? 8.844 -14.682 -15.633 1.00 39.25 241 SER A CA 1
ATOM 1987 C C . SER A 1 241 ? 8.270 -16.087 -15.476 1.00 39.25 241 SER A C 1
ATOM 1989 O O . SER A 1 241 ? 8.877 -16.984 -14.896 1.00 39.25 241 SER A O 1
ATOM 1991 N N . SER A 1 242 ? 7.021 -16.259 -15.900 1.00 29.84 242 SER A N 1
ATOM 1992 C CA . SER A 1 242 ? 6.454 -17.566 -16.150 1.00 29.84 242 SER A CA 1
ATOM 1993 C C . SER A 1 242 ? 7.168 -18.122 -17.378 1.00 29.84 242 SER A C 1
ATOM 1995 O O . SER A 1 242 ? 6.770 -17.824 -18.501 1.00 29.84 242 SER A O 1
ATOM 1997 N N . LYS A 1 243 ? 8.158 -18.972 -17.078 1.00 30.97 243 LYS A N 1
ATOM 1998 C CA . LYS A 1 243 ? 8.913 -19.890 -17.946 1.00 30.97 243 LYS A CA 1
ATOM 1999 C C . LYS A 1 243 ? 10.141 -19.318 -18.644 1.00 30.97 243 LYS A C 1
ATOM 2001 O O . LYS A 1 243 ? 10.000 -18.400 -19.475 1.00 30.97 243 LYS A O 1
#

Radius of gyration: 18.0 Å; chains: 1; bounding box: 51×45×47 Å

Sequence (243 aa):
MEKDKAKCVAKNCKTEFIKPSYHNKNDYEYIKQFLSVKFGIEINNNLKQQFGYYPIEPMAPFHENKEEFIRVEMTIASNEAPIKVKGWKVCLKKEPQDTFYRNFICKNKEGNRKKRCFVVKHFHRTMEIHRGHLLANKFKEFLVSKTDQDDHVNQFFGKGCVENIACQTNGANCDSTTIHGQWYFEDEVVKALNNGEVTKVFYEIYELSVQERSLGRVLLINSEPENVLSYFVFIPNSENSSK

Secondary structure (DSSP, 8-state):
-GGGEEE--STT---EEEPP---HHHHHHHHHHHHHHHH-----SPPPPBTTBEE-SSPPPP---SSSEEEEEEEE--SSSPEEEEEEEEEEESS--THHIIIIIEE--SSS--EESS-B-PPP--SSEEEEESS-GGGHHHHS-GGG-SHHHHHHTTTTBTTTEEEEEHHHHSB-SS-B-HHHHHHHHHHHHHHTS-SEEEEEEEEEEETTEEEEEEEEEEEESTTSS-EEEEEE-------

Organism: NCBI:txid525328